Protein AF-A0A3S1PA30-F1 (afdb_monomer)

pLDDT: mean 85.36, std 17.67, range [37.38, 98.56]

Mean predicted aligned error: 8.42 Å

Nearest PDB structures (foldseek):
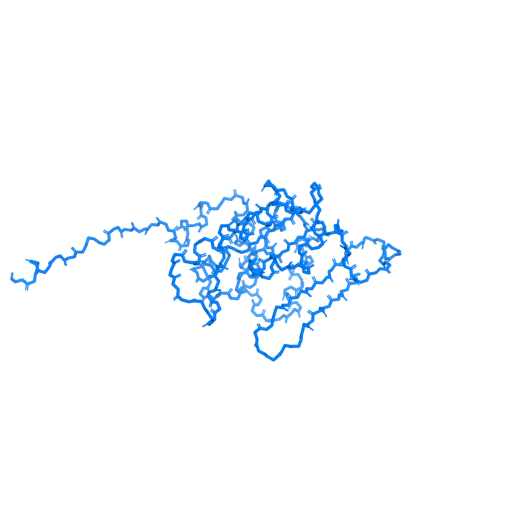  3g2e-assembly1_A  TM=7.509E-01  e=5.239E-03  Campylobacter jejuni
  3g2e-assembly1_C  TM=6.860E-01  e=1.055E-02  Campylobacter jejuni

Solvent-accessible surface area (backbone atoms only — not comparable to full-atom values): 11155 Å² total; per-residue (Å²): 121,40,72,36,77,48,72,52,92,62,77,79,91,52,68,74,52,74,27,79,48,84,62,94,53,69,90,75,68,82,64,42,68,69,46,75,44,59,31,57,62,45,81,22,87,39,44,69,54,47,53,28,71,76,49,46,43,20,35,20,67,92,54,16,36,33,44,27,25,62,61,79,79,73,56,97,92,61,90,54,75,73,63,50,54,57,46,52,53,51,45,50,52,52,45,24,72,35,21,30,66,93,27,54,43,75,38,59,25,43,62,51,17,31,58,69,70,72,35,51,77,34,16,61,35,14,49,50,18,24,39,43,64,71,64,70,47,103,64,56,70,69,58,53,54,50,50,42,56,72,67,61,66,60,41,70,57,47,51,50,24,22,51,50,15,29,47,39,60,78,41,46,67,64,47,30,59,73,43,56,56,85,69,72,74,78,73,72,76,82,53,80,81,78,78,116

Radius of gyration: 19.17 Å; Cα contacts (8 Å, |Δi|>4): 293; chains: 1; bounding box: 53×45×53 Å

Sequence (196 aa):
LLTLDQTGLAQKNGAVISHIRLARDPDLLNTVRIGPGEADLVLGFDIVVSASATSLSTFAHGRTRAVLDDHFAPTASFVQNTAIDFRQEATLKQLRRAAGEEAVTLVSATKLGLALMGDAIAANMFLLGNAWQRGLLPISLTSIDRAIEMNGAGVAMNRAAFGWGRRAAIDLAAVLNTAQIGSAEATKPETLDAMV

Secondary structure (DSSP, 8-state):
-EEEEEE-S-SSS--EEEEEE--SSGGG---SS--TT--SEEEESSHHHHTSHHHHHT--TTT-EEEEE------TT---HHHHHHHHHHHHHHHHHHH-GGGEEEE-HHHHHHHHHS-TTHHHHHHHHHHHHTT---S-HHHHHHHHHHH-SSHHHHHHHHHHHHHHHH-HHHHHHHTT-S---------GGG--

Structure (mmCIF, N/CA/C/O backbone):
data_AF-A0A3S1PA30-F1
#
_entry.id   AF-A0A3S1PA30-F1
#
loop_
_atom_site.group_PDB
_atom_site.id
_atom_site.type_symbol
_atom_site.label_atom_id
_atom_site.label_alt_id
_atom_site.label_comp_id
_atom_site.label_asym_id
_atom_site.label_entity_id
_atom_site.label_seq_id
_atom_site.pdbx_PDB_ins_code
_atom_site.Cartn_x
_atom_site.Cartn_y
_atom_site.Cartn_z
_atom_site.occupancy
_atom_site.B_iso_or_equiv
_atom_site.auth_seq_id
_atom_site.auth_comp_id
_atom_site.auth_asym_id
_atom_site.auth_atom_id
_atom_site.pdbx_PDB_model_num
ATOM 1 N N . LEU A 1 1 ? 13.513 -13.174 -6.282 1.00 51.38 1 LEU A N 1
ATOM 2 C CA . LEU A 1 1 ? 13.105 -11.966 -5.533 1.00 51.38 1 LEU A CA 1
ATOM 3 C C . LEU A 1 1 ? 14.351 -11.120 -5.349 1.00 51.38 1 LEU A C 1
ATOM 5 O O . LEU A 1 1 ? 15.321 -11.639 -4.815 1.00 51.38 1 LEU A O 1
ATOM 9 N N . LEU A 1 2 ? 14.336 -9.872 -5.809 1.00 52.94 2 LEU A N 1
ATOM 10 C CA . LEU A 1 2 ? 15.344 -8.879 -5.440 1.00 52.94 2 LEU A CA 1
ATOM 11 C C . LEU A 1 2 ? 14.642 -7.773 -4.656 1.00 52.94 2 LEU A C 1
ATOM 13 O O . LEU A 1 2 ? 13.625 -7.249 -5.118 1.00 52.94 2 LEU A O 1
ATOM 17 N N . THR A 1 3 ? 15.170 -7.459 -3.477 1.00 59.50 3 THR A N 1
ATOM 18 C CA . THR A 1 3 ? 14.664 -6.399 -2.603 1.00 59.50 3 THR A CA 1
ATOM 19 C C . THR A 1 3 ? 15.767 -5.386 -2.340 1.00 59.50 3 THR A C 1
ATOM 21 O O . THR A 1 3 ? 16.916 -5.754 -2.097 1.00 59.50 3 THR A O 1
ATOM 24 N N . LEU A 1 4 ? 15.414 -4.106 -2.387 1.00 59.06 4 LEU A N 1
ATOM 25 C CA . LEU A 1 4 ? 16.236 -3.017 -1.875 1.00 59.06 4 LEU A CA 1
ATOM 26 C C . LEU A 1 4 ? 15.383 -2.201 -0.914 1.00 59.06 4 LEU A C 1
ATOM 28 O O . LEU A 1 4 ? 14.419 -1.560 -1.334 1.00 59.06 4 LEU A O 1
ATOM 32 N N . ASP A 1 5 ? 15.776 -2.194 0.351 1.00 63.41 5 ASP A N 1
ATOM 33 C CA . ASP A 1 5 ? 15.203 -1.306 1.351 1.00 63.41 5 ASP A CA 1
ATOM 34 C C . ASP A 1 5 ? 16.049 -0.041 1.413 1.00 63.41 5 ASP A C 1
ATOM 36 O O . ASP A 1 5 ? 17.220 -0.076 1.795 1.00 63.41 5 ASP A O 1
ATOM 40 N N . GLN A 1 6 ? 15.471 1.090 1.005 1.00 55.78 6 GLN A N 1
ATOM 41 C CA . GLN A 1 6 ? 16.125 2.377 1.172 1.00 55.78 6 GLN A CA 1
ATOM 42 C C . GLN A 1 6 ? 15.588 3.033 2.440 1.00 55.78 6 GLN A C 1
ATOM 44 O O . GLN A 1 6 ? 14.566 3.720 2.441 1.00 55.78 6 GLN A O 1
ATOM 49 N N . THR A 1 7 ? 16.319 2.852 3.534 1.00 47.53 7 THR A N 1
ATOM 50 C CA . THR A 1 7 ? 16.162 3.684 4.723 1.00 47.53 7 THR A CA 1
ATOM 51 C C . THR A 1 7 ? 16.949 4.974 4.490 1.00 47.53 7 THR A C 1
ATOM 53 O O . THR A 1 7 ? 18.177 4.938 4.394 1.00 47.53 7 THR A O 1
ATOM 56 N N . GLY A 1 8 ? 16.285 6.132 4.391 1.00 43.78 8 GLY A N 1
ATOM 57 C CA . GLY A 1 8 ? 16.982 7.409 4.619 1.00 43.78 8 GLY A CA 1
ATOM 58 C C . GLY A 1 8 ? 17.602 7.432 6.025 1.00 43.78 8 GLY A C 1
ATOM 59 O O . GLY A 1 8 ? 17.350 6.513 6.798 1.00 43.78 8 GLY A O 1
ATOM 60 N N . LEU A 1 9 ? 18.399 8.451 6.378 1.00 37.38 9 LEU A N 1
ATOM 61 C CA . LEU A 1 9 ? 18.931 8.677 7.739 1.00 37.38 9 LEU A CA 1
ATOM 62 C C . LEU A 1 9 ? 17.791 8.669 8.784 1.00 37.38 9 LEU A C 1
ATOM 64 O O . LEU A 1 9 ? 17.262 9.709 9.167 1.00 37.38 9 LEU A O 1
ATOM 68 N N . ALA A 1 10 ? 17.370 7.483 9.215 1.00 46.12 10 ALA A N 1
ATOM 69 C CA . ALA A 1 10 ? 16.165 7.253 9.991 1.00 46.12 10 ALA A CA 1
ATOM 70 C C . ALA A 1 10 ? 16.485 7.413 11.479 1.00 46.12 10 ALA A C 1
ATOM 72 O O . ALA A 1 10 ? 16.445 6.472 12.264 1.00 46.12 10 ALA A O 1
ATOM 73 N N . GLN A 1 11 ? 16.811 8.639 11.877 1.00 40.38 11 GLN A N 1
ATOM 74 C CA . GLN A 1 11 ? 16.697 9.073 13.265 1.00 40.38 11 GLN A CA 1
ATOM 75 C C . GLN A 1 11 ? 15.236 9.485 13.484 1.00 40.38 11 GLN A C 1
ATOM 77 O O . GLN A 1 11 ? 14.909 10.646 13.301 1.00 40.38 11 GLN A O 1
ATOM 82 N N . LYS A 1 12 ? 14.370 8.504 13.803 1.00 40.16 12 LYS A N 1
ATOM 83 C CA . LYS A 1 12 ? 12.932 8.630 14.155 1.00 40.16 12 LYS A CA 1
ATOM 84 C C . LYS A 1 12 ? 12.094 9.510 13.190 1.00 40.16 12 LYS A C 1
ATOM 86 O O . LYS A 1 12 ? 12.197 10.728 13.209 1.00 40.16 12 LYS A O 1
ATOM 91 N N . ASN A 1 13 ? 11.173 8.893 12.433 1.00 51.06 13 ASN A N 1
ATOM 92 C CA . ASN A 1 13 ? 10.187 9.533 11.521 1.00 51.06 13 ASN A CA 1
ATOM 93 C C . ASN A 1 13 ? 10.644 9.826 10.070 1.00 51.06 13 ASN A C 1
ATOM 95 O O . ASN A 1 13 ? 10.079 10.695 9.409 1.00 51.06 13 ASN A O 1
ATOM 99 N N . GLY A 1 14 ? 11.652 9.119 9.548 1.00 58.22 14 GLY A N 1
ATOM 100 C CA . GLY A 1 14 ? 12.045 9.228 8.135 1.00 58.22 14 GLY A CA 1
ATOM 101 C C . GLY A 1 14 ? 11.149 8.401 7.205 1.00 58.22 14 GLY A C 1
ATOM 102 O O . GLY A 1 14 ? 10.759 7.290 7.556 1.00 58.22 14 GLY A O 1
ATOM 103 N N . ALA A 1 15 ? 10.866 8.919 6.007 1.00 76.25 15 ALA A N 1
ATOM 104 C CA . ALA A 1 15 ? 10.168 8.182 4.955 1.00 76.25 15 ALA A CA 1
ATOM 105 C C . ALA A 1 15 ? 10.932 6.899 4.575 1.00 76.25 15 ALA A C 1
ATOM 107 O O . ALA A 1 15 ? 12.140 6.948 4.321 1.00 76.25 15 ALA A O 1
ATOM 108 N N . VAL A 1 16 ? 10.225 5.769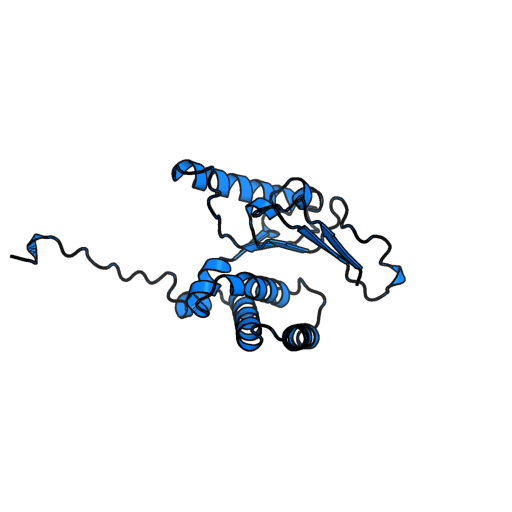 4.506 1.00 85.12 16 VAL A N 1
ATOM 109 C CA . VAL A 1 16 ? 10.781 4.470 4.100 1.00 85.12 16 VAL A CA 1
ATOM 110 C C . VAL A 1 16 ? 10.180 4.065 2.760 1.00 85.12 16 VAL A C 1
ATOM 112 O O . VAL A 1 16 ? 8.965 4.117 2.581 1.00 85.12 16 VAL A O 1
ATOM 115 N N . ILE A 1 17 ? 11.037 3.669 1.819 1.00 90.50 17 ILE A N 1
ATOM 116 C CA . ILE A 1 17 ? 10.637 3.158 0.507 1.00 90.50 17 ILE A CA 1
ATOM 117 C C . ILE A 1 17 ? 11.353 1.825 0.277 1.00 90.50 17 ILE A C 1
ATOM 119 O O . ILE A 1 17 ? 12.582 1.754 0.342 1.00 90.50 17 ILE A O 1
ATOM 123 N N . SER A 1 18 ? 10.577 0.789 -0.038 1.00 92.19 18 SER A N 1
ATOM 124 C CA . SER A 1 18 ? 11.084 -0.533 -0.410 1.00 92.19 18 SER A CA 1
ATOM 125 C C . SER A 1 18 ? 10.821 -0.800 -1.886 1.00 92.19 18 SER A C 1
ATOM 127 O O . SER A 1 18 ? 9.705 -0.632 -2.376 1.00 92.19 18 SER A O 1
ATOM 129 N N . HIS A 1 19 ? 11.856 -1.225 -2.605 1.00 94.12 19 HIS A N 1
ATOM 130 C CA . HIS A 1 19 ? 11.779 -1.623 -4.006 1.00 94.12 19 HIS A CA 1
ATOM 131 C C . HIS A 1 19 ? 11.780 -3.147 -4.101 1.00 94.12 19 HIS A C 1
ATOM 133 O O . HIS A 1 19 ? 12.690 -3.806 -3.598 1.00 94.12 19 HIS A O 1
ATOM 139 N N . ILE A 1 20 ? 10.755 -3.705 -4.750 1.00 93.25 20 ILE A N 1
ATOM 140 C CA . ILE A 1 20 ? 10.562 -5.152 -4.873 1.00 93.25 20 ILE A CA 1
ATOM 141 C C . ILE A 1 20 ? 10.401 -5.512 -6.346 1.00 93.25 20 ILE A C 1
ATOM 143 O O . ILE A 1 20 ? 9.476 -5.038 -7.004 1.00 93.25 20 ILE A O 1
ATOM 147 N N . ARG A 1 21 ? 11.263 -6.402 -6.852 1.00 92.50 21 ARG A N 1
ATOM 148 C CA . ARG A 1 21 ? 11.072 -7.041 -8.160 1.00 92.50 21 ARG A CA 1
ATOM 149 C C . ARG A 1 21 ? 10.691 -8.504 -8.028 1.00 92.50 21 ARG A C 1
ATOM 151 O O . ARG A 1 21 ? 11.367 -9.296 -7.360 1.00 92.50 21 ARG A O 1
ATOM 158 N N . LEU A 1 22 ? 9.633 -8.859 -8.748 1.00 91.06 22 LEU A N 1
ATOM 159 C CA . LEU A 1 22 ? 9.119 -10.213 -8.879 1.00 91.06 22 LEU A CA 1
ATOM 160 C C . LEU A 1 22 ? 9.235 -10.636 -10.343 1.00 91.06 22 LEU A C 1
ATOM 162 O O . LEU A 1 22 ? 8.747 -9.947 -11.231 1.00 91.06 22 LEU A O 1
ATOM 166 N N . ALA A 1 23 ? 9.867 -11.778 -10.585 1.00 90.31 23 ALA A N 1
ATOM 167 C CA . ALA A 1 23 ? 9.939 -12.409 -11.894 1.00 90.31 23 ALA A CA 1
ATOM 168 C C . ALA A 1 23 ? 9.839 -13.925 -11.712 1.00 90.31 23 ALA A C 1
ATOM 170 O O . ALA A 1 23 ? 10.289 -14.455 -10.693 1.00 90.31 23 ALA A O 1
ATOM 171 N N . ARG A 1 24 ? 9.231 -14.613 -12.687 1.00 87.12 24 ARG A N 1
ATOM 172 C CA . ARG A 1 24 ? 9.224 -16.087 -12.729 1.00 87.12 24 ARG A CA 1
ATOM 173 C C . ARG A 1 24 ? 10.603 -16.633 -13.078 1.00 87.12 24 ARG A C 1
ATOM 175 O O . ARG A 1 24 ? 11.001 -17.656 -12.538 1.00 87.12 24 ARG A O 1
ATOM 182 N N . ASP A 1 25 ? 11.290 -15.929 -13.970 1.00 88.69 25 ASP A N 1
ATOM 183 C CA . ASP A 1 25 ? 12.651 -16.216 -14.386 1.00 88.69 25 ASP A CA 1
ATOM 184 C C . ASP A 1 25 ? 13.623 -15.300 -13.615 1.00 88.69 25 ASP A C 1
ATOM 186 O O . ASP A 1 25 ? 13.525 -14.072 -13.743 1.00 88.69 25 ASP A O 1
ATOM 190 N N . PRO A 1 26 ? 14.514 -15.860 -12.776 1.00 84.56 26 PRO A N 1
ATOM 191 C CA . PRO A 1 26 ? 15.521 -15.097 -12.048 1.00 84.56 26 PRO A CA 1
ATOM 192 C C . PRO A 1 26 ? 16.450 -14.271 -12.942 1.00 84.56 26 PRO A C 1
ATOM 194 O O . PRO A 1 26 ? 16.870 -13.202 -12.504 1.00 84.56 26 PRO A O 1
ATOM 197 N N . ASP A 1 27 ? 16.713 -14.696 -14.180 1.00 88.19 27 ASP A N 1
ATOM 198 C CA . ASP A 1 27 ? 17.644 -14.012 -15.092 1.00 88.19 27 ASP A CA 1
ATOM 199 C C . ASP A 1 27 ? 17.102 -12.649 -15.572 1.00 88.19 27 ASP A C 1
ATOM 201 O O . ASP A 1 27 ? 17.830 -11.792 -16.076 1.00 88.19 27 ASP A O 1
ATOM 205 N N . LEU A 1 28 ? 15.808 -12.392 -15.352 1.00 84.62 28 LEU A N 1
ATOM 206 C CA . LEU A 1 28 ? 15.182 -11.090 -15.591 1.00 84.62 28 LEU A CA 1
ATOM 207 C C . LEU A 1 28 ? 15.447 -10.081 -14.458 1.00 84.62 28 LEU A C 1
ATOM 209 O O . LEU A 1 28 ? 15.167 -8.888 -14.607 1.00 84.62 28 LEU A O 1
ATOM 213 N N . LEU A 1 29 ? 15.972 -10.525 -13.312 1.00 86.81 29 LEU A N 1
ATOM 214 C CA . LEU A 1 29 ? 16.220 -9.690 -12.139 1.00 86.81 29 LEU A CA 1
ATOM 215 C C . LEU A 1 29 ? 17.627 -9.074 -12.188 1.00 86.81 29 LEU A C 1
ATOM 217 O O . LEU A 1 29 ? 18.521 -9.460 -11.446 1.00 86.81 29 LEU A O 1
ATOM 221 N N . ASN A 1 30 ? 17.803 -8.069 -13.049 1.00 81.19 30 ASN A N 1
ATOM 222 C CA . ASN A 1 30 ? 19.113 -7.448 -13.308 1.00 81.19 30 ASN A CA 1
ATOM 223 C C . ASN A 1 30 ? 19.418 -6.201 -12.455 1.00 81.19 30 ASN A C 1
ATOM 225 O O . ASN A 1 30 ? 20.549 -5.725 -12.420 1.00 81.19 30 ASN A O 1
ATOM 229 N N . THR A 1 31 ? 18.419 -5.646 -11.764 1.00 82.75 31 THR A N 1
ATOM 230 C CA . THR A 1 31 ? 18.592 -4.495 -10.866 1.00 82.75 31 THR A CA 1
ATOM 231 C C . THR A 1 31 ? 17.632 -4.574 -9.689 1.00 82.75 31 THR A C 1
ATOM 233 O O . THR A 1 31 ? 16.454 -4.896 -9.845 1.00 82.75 31 THR A O 1
ATOM 236 N N . VAL A 1 32 ? 18.130 -4.249 -8.498 1.00 80.00 32 VAL A N 1
ATOM 237 C CA . VAL A 1 32 ? 17.330 -4.217 -7.266 1.00 80.00 32 VAL A CA 1
ATOM 238 C C . VAL A 1 32 ? 16.434 -2.974 -7.189 1.00 80.00 32 VAL A C 1
ATOM 240 O O . VAL A 1 32 ? 15.391 -2.999 -6.542 1.00 80.00 32 VAL A O 1
ATOM 243 N N . ARG A 1 33 ? 16.815 -1.877 -7.859 1.00 89.25 33 ARG A N 1
ATOM 244 C CA . ARG A 1 33 ? 16.086 -0.606 -7.805 1.00 89.25 33 ARG A CA 1
ATOM 245 C C . ARG A 1 33 ? 15.021 -0.568 -8.907 1.00 89.25 33 ARG A C 1
ATOM 247 O O . ARG A 1 33 ? 15.313 -0.849 -10.069 1.00 89.25 33 ARG A O 1
ATOM 254 N N . ILE A 1 34 ? 13.796 -0.182 -8.552 1.00 93.94 34 ILE A N 1
ATOM 255 C CA . ILE A 1 34 ? 12.794 0.280 -9.516 1.00 93.94 34 ILE A CA 1
ATOM 256 C C . ILE A 1 34 ? 13.231 1.655 -10.028 1.00 93.94 34 ILE A C 1
ATOM 258 O O . ILE A 1 34 ? 13.396 2.596 -9.246 1.00 93.94 34 ILE A O 1
ATOM 262 N N . GLY A 1 35 ? 13.519 1.729 -11.323 1.00 94.12 35 GLY A N 1
ATOM 263 C CA . GLY A 1 35 ? 13.931 2.942 -12.007 1.00 94.12 35 GLY A CA 1
ATOM 264 C C . GLY A 1 35 ? 12.752 3.844 -12.380 1.00 94.12 35 GLY A C 1
ATOM 265 O O . GLY A 1 35 ? 11.597 3.554 -12.047 1.00 94.12 35 GLY A O 1
ATOM 266 N N . PRO A 1 36 ? 13.039 4.961 -13.066 1.00 96.50 36 PRO A N 1
ATOM 267 C CA . PRO A 1 36 ? 12.013 5.909 -13.456 1.00 96.50 36 PRO A CA 1
ATOM 268 C C . PRO A 1 36 ? 10.944 5.288 -14.360 1.00 96.50 36 PRO A C 1
ATOM 270 O O . PRO A 1 36 ? 11.270 4.690 -15.381 1.00 96.50 36 PRO A O 1
ATOM 273 N N . GLY A 1 37 ? 9.671 5.435 -13.992 1.00 96.38 37 GLY A N 1
ATOM 274 C CA . GLY A 1 37 ? 8.540 4.895 -14.753 1.00 96.38 37 GLY A CA 1
ATOM 275 C C . GLY A 1 37 ? 8.440 3.365 -14.820 1.00 96.38 37 GLY A C 1
ATOM 276 O O . GLY A 1 37 ? 7.703 2.839 -15.654 1.00 96.38 37 GLY A O 1
ATOM 277 N N . GLU A 1 38 ? 9.180 2.634 -13.984 1.00 96.12 38 GLU A N 1
ATOM 278 C CA . GLU A 1 38 ? 9.227 1.168 -14.035 1.00 96.12 38 GLU A CA 1
ATOM 279 C C . GLU A 1 38 ? 8.273 0.477 -13.053 1.00 96.12 38 GLU A C 1
ATOM 281 O O . GLU A 1 38 ? 8.154 -0.748 -13.098 1.00 96.12 38 GLU A O 1
ATOM 286 N N . ALA A 1 39 ? 7.605 1.214 -12.158 1.00 97.19 39 ALA A N 1
ATOM 287 C CA . ALA A 1 39 ? 6.710 0.606 -11.181 1.00 97.19 39 ALA A CA 1
ATOM 288 C C . ALA A 1 39 ? 5.424 0.103 -11.849 1.00 97.19 39 ALA A C 1
ATOM 290 O O . ALA A 1 39 ? 4.677 0.876 -12.449 1.00 97.19 39 ALA A O 1
ATOM 291 N N . ASP A 1 40 ? 5.127 -1.185 -11.685 1.00 97.12 40 ASP A N 1
ATOM 292 C CA . ASP A 1 40 ? 3.834 -1.762 -12.071 1.00 97.12 40 ASP A CA 1
ATOM 293 C C . ASP A 1 40 ? 2.772 -1.521 -10.978 1.00 97.12 40 ASP A C 1
ATOM 295 O O . ASP A 1 40 ? 1.619 -1.204 -11.272 1.00 97.12 40 ASP A O 1
ATOM 299 N N . LEU A 1 41 ? 3.178 -1.607 -9.705 1.00 97.75 41 LEU A N 1
ATOM 300 C CA . LEU A 1 41 ? 2.339 -1.382 -8.527 1.00 97.75 41 LEU A CA 1
ATOM 301 C C . LEU A 1 41 ? 3.076 -0.524 -7.493 1.00 97.75 41 LEU A C 1
ATOM 303 O O . LEU A 1 41 ? 4.233 -0.793 -7.174 1.00 97.75 41 LEU A O 1
ATOM 307 N N . VAL A 1 42 ? 2.370 0.443 -6.908 1.00 97.94 42 VAL A N 1
ATOM 308 C CA . VAL A 1 42 ? 2.787 1.176 -5.708 1.00 97.94 42 VAL A CA 1
ATOM 309 C C . VAL A 1 42 ? 1.774 0.936 -4.589 1.00 97.94 42 VAL A C 1
ATOM 311 O O . VAL A 1 42 ? 0.587 1.222 -4.746 1.00 97.94 42 VAL A O 1
ATOM 314 N N . LEU A 1 43 ? 2.250 0.408 -3.458 1.00 97.62 43 LEU A N 1
ATOM 315 C CA . LEU A 1 43 ? 1.495 0.310 -2.206 1.00 97.62 43 LEU A CA 1
ATOM 316 C C . LEU A 1 43 ? 1.918 1.457 -1.292 1.00 97.62 43 LEU A C 1
ATOM 318 O O . LEU A 1 43 ? 3.045 1.475 -0.798 1.00 97.62 43 LEU A O 1
ATOM 322 N N . GLY A 1 44 ? 1.030 2.426 -1.104 1.00 95.75 44 GLY A N 1
ATOM 323 C CA . GLY A 1 44 ? 1.314 3.618 -0.314 1.00 95.75 44 GLY A CA 1
ATOM 324 C C . GLY A 1 44 ? 0.693 3.540 1.064 1.00 95.75 44 GLY A C 1
ATOM 325 O O . GLY A 1 44 ? -0.479 3.853 1.211 1.00 95.75 44 GLY A O 1
ATOM 326 N N . PHE A 1 45 ? 1.471 3.158 2.072 1.00 93.56 45 PHE A N 1
ATOM 327 C CA . PHE A 1 45 ? 1.014 3.143 3.471 1.00 93.56 45 PHE A CA 1
ATOM 328 C C . PHE A 1 45 ? 1.031 4.533 4.125 1.00 93.56 45 PHE A C 1
ATOM 330 O O . PHE A 1 45 ? 0.462 4.729 5.189 1.00 93.56 45 PHE A O 1
ATOM 337 N N . ASP A 1 46 ? 1.685 5.494 3.472 1.00 90.75 46 ASP A N 1
ATOM 338 C CA . ASP A 1 46 ? 1.662 6.913 3.802 1.00 90.75 46 ASP A CA 1
ATOM 339 C C . ASP A 1 46 ? 1.556 7.695 2.487 1.00 90.75 46 ASP A C 1
ATOM 341 O O . ASP A 1 46 ? 2.353 7.515 1.551 1.00 90.75 46 ASP A O 1
ATOM 345 N N . ILE A 1 47 ? 0.538 8.545 2.390 1.00 91.50 47 ILE A N 1
ATOM 346 C CA . ILE A 1 47 ? 0.229 9.267 1.158 1.00 91.50 47 ILE A CA 1
ATOM 347 C C . ILE A 1 47 ? 1.257 10.359 0.833 1.00 91.50 47 ILE A C 1
ATOM 349 O O . ILE A 1 47 ? 1.553 10.606 -0.339 1.00 91.50 47 ILE A O 1
ATOM 353 N N . VAL A 1 48 ? 1.858 10.974 1.853 1.00 89.69 48 VAL A N 1
ATOM 354 C CA . VAL A 1 48 ? 2.886 12.010 1.704 1.00 89.69 48 VAL A CA 1
ATOM 355 C C . VAL A 1 48 ? 4.184 11.384 1.200 1.00 89.69 48 VAL A C 1
ATOM 357 O O . VAL A 1 48 ? 4.813 11.915 0.283 1.00 89.69 48 VAL A O 1
ATOM 360 N N . VAL A 1 49 ? 4.559 10.215 1.729 1.00 90.88 49 VAL A N 1
ATOM 361 C CA . VAL A 1 49 ? 5.714 9.441 1.246 1.00 90.88 49 VAL A CA 1
ATOM 362 C C . VAL A 1 49 ? 5.502 8.981 -0.195 1.00 90.88 49 VAL A C 1
ATOM 364 O O . VAL A 1 49 ? 6.414 9.097 -1.020 1.00 90.88 49 VAL A O 1
ATOM 367 N N . SER A 1 50 ? 4.293 8.528 -0.523 1.00 94.25 50 SER A N 1
ATOM 368 C CA . SER A 1 50 ? 3.922 8.116 -1.884 1.00 94.25 50 SER A CA 1
ATOM 369 C C . SER A 1 50 ? 4.025 9.268 -2.890 1.00 94.25 50 SER A C 1
ATOM 371 O O . SER A 1 50 ? 4.373 9.057 -4.048 1.00 94.25 50 SER A O 1
ATOM 373 N N . ALA A 1 51 ? 3.773 10.505 -2.454 1.00 93.62 51 ALA A N 1
ATOM 374 C CA . ALA A 1 51 ? 3.917 11.704 -3.279 1.00 93.62 51 ALA A CA 1
ATOM 375 C C . ALA A 1 51 ? 5.320 12.339 -3.225 1.00 93.62 51 ALA A C 1
ATOM 377 O O . ALA A 1 51 ? 5.543 13.410 -3.798 1.00 93.62 51 ALA A O 1
ATOM 378 N N . SER A 1 52 ? 6.288 11.707 -2.557 1.00 93.00 52 SER A N 1
ATOM 379 C CA . SER A 1 52 ? 7.676 12.172 -2.571 1.00 93.00 52 SER A CA 1
ATOM 380 C C . SER A 1 52 ? 8.275 12.084 -3.979 1.00 93.00 52 SER A C 1
ATOM 382 O O . SER A 1 52 ? 7.917 11.213 -4.772 1.00 93.00 52 SER A O 1
ATOM 384 N N . ALA A 1 53 ? 9.244 12.951 -4.290 1.00 92.50 53 ALA A N 1
ATOM 385 C CA . ALA A 1 53 ? 9.914 12.947 -5.594 1.00 92.50 53 ALA A CA 1
ATOM 386 C C . ALA A 1 53 ? 10.547 11.582 -5.929 1.00 92.50 53 ALA A C 1
ATOM 388 O O . ALA A 1 53 ? 10.478 11.131 -7.071 1.00 92.50 53 ALA A O 1
ATOM 389 N N . THR A 1 54 ? 11.116 10.900 -4.928 1.00 91.56 54 THR A N 1
ATOM 390 C CA . THR A 1 54 ? 11.690 9.558 -5.087 1.00 91.56 54 THR A CA 1
ATOM 391 C C . THR A 1 54 ? 10.628 8.546 -5.500 1.00 91.56 54 THR A C 1
ATOM 393 O O . THR A 1 54 ? 10.843 7.824 -6.471 1.00 91.56 54 THR A O 1
ATOM 396 N N . SER A 1 55 ? 9.482 8.514 -4.812 1.00 95.12 55 SER A N 1
ATOM 397 C CA . SER A 1 55 ? 8.395 7.587 -5.143 1.00 95.12 55 SER A CA 1
ATOM 398 C C . SER A 1 55 ? 7.800 7.912 -6.514 1.00 95.12 55 SER A C 1
ATOM 400 O O . SER A 1 55 ? 7.806 7.057 -7.397 1.00 95.12 55 SER A O 1
ATOM 402 N N . LEU A 1 56 ? 7.418 9.171 -6.752 1.00 96.69 56 LEU A N 1
ATOM 403 C CA . LEU A 1 56 ? 6.812 9.610 -8.013 1.00 96.69 56 LEU A CA 1
ATOM 404 C C . LEU A 1 56 ? 7.702 9.406 -9.233 1.00 96.69 56 LEU A C 1
ATOM 406 O O . LEU A 1 56 ? 7.180 9.190 -10.321 1.00 96.69 56 LEU A O 1
ATOM 410 N N . SER A 1 57 ? 9.029 9.438 -9.075 1.00 96.69 57 SER A N 1
ATOM 411 C CA . SER A 1 57 ? 9.935 9.140 -10.18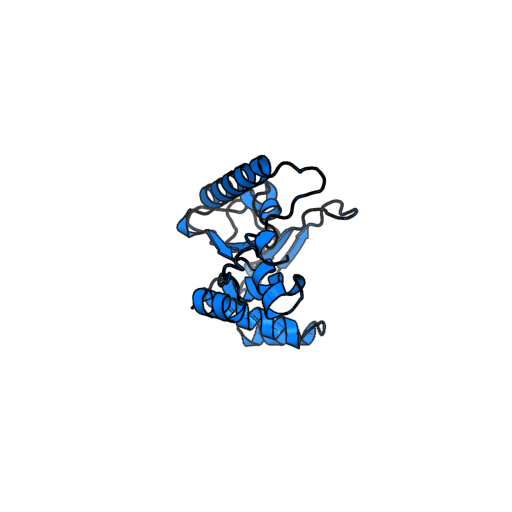7 1.00 96.69 57 SER A CA 1
ATOM 412 C C . SER A 1 57 ? 9.678 7.752 -10.783 1.00 96.69 57 SER A C 1
ATOM 414 O O . SER A 1 57 ? 9.851 7.571 -11.982 1.00 96.69 57 SER A O 1
ATOM 416 N N . THR A 1 58 ? 9.207 6.792 -9.980 1.00 97.50 58 THR A N 1
ATOM 417 C CA . THR A 1 58 ? 8.935 5.413 -10.414 1.00 97.50 58 THR A CA 1
ATOM 418 C C . THR A 1 58 ? 7.608 5.249 -11.162 1.00 97.50 58 THR A C 1
ATOM 420 O O . THR A 1 58 ? 7.387 4.206 -11.775 1.00 97.50 58 THR A O 1
ATOM 423 N N . PHE A 1 59 ? 6.740 6.266 -11.142 1.00 98.19 59 PHE A N 1
ATOM 424 C CA . PHE A 1 59 ? 5.401 6.206 -11.721 1.00 98.19 59 PHE A CA 1
ATOM 425 C C . PHE A 1 59 ? 5.448 6.429 -13.235 1.00 98.19 59 PHE A C 1
ATOM 427 O O . PHE A 1 59 ? 6.199 7.267 -13.734 1.00 98.19 59 PHE A O 1
ATOM 434 N N . ALA A 1 60 ? 4.592 5.717 -13.964 1.00 97.25 60 ALA A N 1
ATOM 435 C CA . ALA A 1 60 ? 4.337 5.944 -15.378 1.00 97.25 60 ALA A CA 1
ATOM 436 C C . ALA A 1 60 ? 2.849 5.793 -15.710 1.00 97.25 60 ALA A C 1
ATOM 438 O O . ALA A 1 60 ? 2.207 4.797 -15.359 1.00 97.25 60 ALA A O 1
ATOM 439 N N . HIS A 1 61 ? 2.328 6.762 -16.466 1.00 95.00 61 HIS A N 1
ATOM 440 C CA . HIS A 1 61 ? 0.979 6.719 -17.019 1.00 95.00 61 HIS A CA 1
ATOM 441 C C . HIS A 1 61 ? 0.740 5.437 -17.822 1.00 95.00 61 HIS A C 1
ATOM 443 O O . HIS A 1 61 ? 1.538 5.063 -18.680 1.00 95.00 61 HIS A O 1
ATOM 449 N N . GLY A 1 62 ? -0.386 4.774 -17.553 1.00 91.19 62 GLY A N 1
ATOM 450 C CA . GLY A 1 62 ? -0.782 3.547 -18.252 1.00 91.19 62 GLY A CA 1
ATOM 451 C C . GLY A 1 62 ? -0.029 2.287 -17.812 1.00 91.19 62 GLY A C 1
ATOM 452 O O . GLY A 1 62 ? -0.387 1.199 -18.256 1.00 91.19 62 GLY A O 1
ATOM 453 N N . ARG A 1 63 ? 0.961 2.412 -16.918 1.00 95.62 63 ARG A N 1
ATOM 454 C CA . ARG A 1 63 ? 1.702 1.285 -16.343 1.00 95.62 63 ARG A CA 1
ATOM 455 C C . ARG A 1 63 ? 1.426 1.131 -14.854 1.00 95.62 63 ARG A C 1
ATOM 457 O O . ARG A 1 63 ? 0.977 0.076 -14.419 1.00 95.62 63 ARG A O 1
ATOM 464 N N . THR A 1 64 ? 1.695 2.180 -14.085 1.00 98.25 64 THR A N 1
ATOM 465 C CA . THR A 1 64 ? 1.662 2.117 -12.626 1.00 98.25 64 THR A CA 1
ATOM 466 C C . THR A 1 64 ? 0.231 2.117 -12.124 1.00 98.25 64 THR A C 1
ATOM 468 O O . THR A 1 64 ? -0.535 3.027 -12.426 1.00 98.25 64 THR A O 1
ATOM 471 N N . ARG A 1 65 ? -0.122 1.129 -11.304 1.00 98.38 65 ARG A N 1
ATOM 472 C CA . ARG A 1 65 ? -1.314 1.158 -10.452 1.00 98.38 65 ARG A CA 1
ATOM 473 C C . ARG A 1 65 ? -0.891 1.513 -9.033 1.00 98.38 65 ARG A C 1
ATOM 475 O O . ARG A 1 65 ? 0.099 0.988 -8.537 1.00 98.38 65 ARG A O 1
ATOM 482 N N . ALA A 1 66 ? -1.630 2.385 -8.368 1.00 98.06 66 ALA A N 1
ATOM 483 C CA . ALA A 1 66 ? -1.352 2.793 -6.999 1.00 98.06 66 ALA A CA 1
ATOM 484 C C . ALA A 1 66 ? -2.537 2.431 -6.102 1.00 98.06 66 ALA A C 1
ATOM 486 O O . ALA A 1 66 ? -3.677 2.766 -6.417 1.00 98.06 66 ALA A O 1
ATOM 487 N N . VAL A 1 67 ? -2.271 1.753 -4.989 1.00 98.19 67 VAL A N 1
ATOM 488 C CA . VAL A 1 67 ? -3.250 1.508 -3.923 1.00 98.19 67 VAL A CA 1
ATOM 489 C C . VAL A 1 67 ? -2.688 2.156 -2.670 1.00 98.19 67 VAL A C 1
ATOM 491 O O . VAL A 1 67 ? -1.633 1.751 -2.184 1.00 98.19 67 VAL A O 1
ATOM 494 N N . LEU A 1 68 ? -3.347 3.213 -2.209 1.00 97.25 68 LEU A N 1
ATOM 495 C CA . LEU A 1 68 ? -2.819 4.126 -1.203 1.00 97.25 68 LEU A CA 1
ATOM 496 C C . LEU A 1 68 ? -3.780 4.211 -0.019 1.00 97.25 68 LEU A C 1
ATOM 498 O O . LEU A 1 68 ? -4.997 4.255 -0.215 1.00 97.25 68 LEU A O 1
ATOM 502 N N . ASP A 1 69 ? -3.227 4.263 1.187 1.00 95.69 69 ASP A N 1
ATOM 503 C CA . ASP A 1 69 ? -3.968 4.693 2.361 1.00 95.69 69 ASP A CA 1
ATOM 504 C C . ASP A 1 69 ? -4.253 6.197 2.252 1.00 95.69 69 ASP A C 1
ATOM 506 O O . ASP A 1 69 ? -3.364 6.982 1.916 1.00 95.69 69 ASP A O 1
A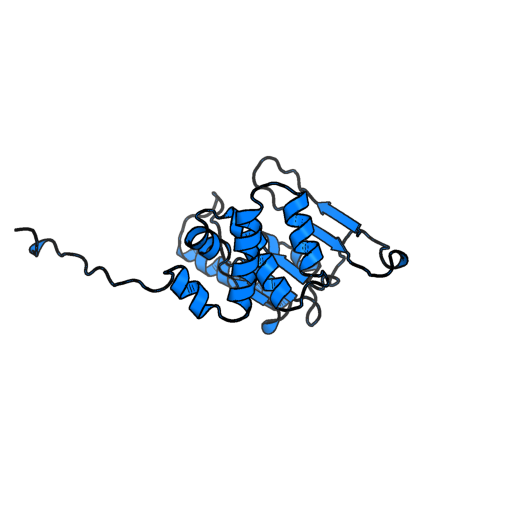TOM 510 N N . ASP A 1 70 ? -5.497 6.600 2.497 1.00 91.00 70 ASP A N 1
ATOM 511 C CA . ASP A 1 70 ? -5.907 8.008 2.451 1.00 91.00 70 ASP A CA 1
ATOM 512 C C . ASP A 1 70 ? -5.618 8.768 3.750 1.00 91.00 70 ASP A C 1
ATOM 514 O O . ASP A 1 70 ? -5.821 9.985 3.813 1.00 91.00 70 ASP A O 1
ATOM 518 N N . HIS A 1 71 ? -5.123 8.067 4.773 1.00 88.38 71 HIS A N 1
ATOM 519 C CA . HIS A 1 71 ? -4.787 8.670 6.047 1.00 88.38 71 HIS A CA 1
ATOM 520 C C . HIS A 1 71 ? -3.687 9.728 5.890 1.00 88.38 71 HIS A C 1
ATOM 522 O O . HIS A 1 71 ? -2.527 9.432 5.598 1.00 88.38 71 HIS A O 1
ATOM 528 N N . PHE A 1 72 ? -4.062 10.985 6.124 1.00 81.62 72 PHE A N 1
ATOM 529 C CA . PHE A 1 72 ? -3.149 12.119 6.116 1.00 81.62 72 PHE A CA 1
ATOM 530 C C . PHE A 1 72 ? -2.740 12.452 7.556 1.00 81.62 72 PHE A C 1
ATOM 532 O O . PHE A 1 72 ? -3.431 13.191 8.259 1.00 81.62 72 PHE A O 1
ATOM 539 N N . ALA A 1 73 ? -1.624 11.887 8.021 1.00 68.00 73 ALA A N 1
ATOM 540 C CA . ALA A 1 73 ? -1.101 12.188 9.351 1.00 68.00 73 ALA A CA 1
ATOM 541 C C . ALA A 1 73 ? -0.487 13.606 9.377 1.00 68.00 73 ALA A C 1
ATOM 543 O O . ALA A 1 73 ? 0.421 13.892 8.588 1.00 68.00 73 ALA A O 1
ATOM 544 N N . PRO A 1 74 ? -0.916 14.516 10.275 1.00 58.81 74 PRO A N 1
ATOM 545 C CA . PRO A 1 74 ? -0.263 15.811 10.423 1.00 58.81 74 PRO A CA 1
ATOM 546 C C . PRO A 1 74 ? 1.144 15.600 10.991 1.00 58.81 74 PRO A C 1
ATOM 548 O O . PRO A 1 74 ? 1.303 15.175 12.135 1.00 58.81 74 PRO A O 1
ATOM 551 N N . THR A 1 75 ? 2.197 15.899 10.227 1.00 55.84 75 THR A N 1
ATOM 552 C CA . THR A 1 75 ? 3.539 15.977 10.822 1.00 55.84 75 THR A CA 1
ATOM 553 C C . THR A 1 75 ? 3.609 17.199 11.743 1.00 55.84 75 THR A C 1
ATOM 555 O O . THR A 1 75 ? 2.988 18.221 11.456 1.00 55.84 75 THR A O 1
ATOM 558 N N . ALA A 1 76 ? 4.388 17.121 12.828 1.00 54.12 76 ALA A N 1
ATOM 559 C CA . ALA A 1 76 ? 4.449 18.109 13.920 1.00 54.12 76 ALA A CA 1
ATOM 560 C C . ALA A 1 76 ? 4.675 19.587 13.508 1.00 54.12 76 ALA A C 1
ATOM 562 O O . ALA A 1 76 ? 4.485 20.491 14.314 1.00 54.12 76 ALA A O 1
ATOM 563 N N . SER A 1 77 ? 5.063 19.850 12.260 1.00 52.91 77 SER A N 1
ATOM 564 C CA . SER A 1 77 ? 5.214 21.176 11.655 1.00 52.91 77 SER A CA 1
ATOM 565 C C . SER A 1 77 ? 3.921 21.796 11.092 1.00 52.91 77 SER A C 1
ATOM 567 O O . SER A 1 77 ? 3.983 22.909 10.567 1.00 52.91 77 SER A O 1
ATOM 569 N N . PHE A 1 78 ? 2.764 21.125 11.156 1.00 57.06 78 PHE A N 1
ATOM 570 C CA . PHE A 1 78 ? 1.557 21.552 10.432 1.00 57.06 78 PHE A CA 1
ATOM 571 C C . PHE A 1 78 ? 0.294 21.545 11.304 1.00 57.06 78 PHE A C 1
ATOM 573 O O . PHE A 1 78 ? -0.353 20.513 11.446 1.00 57.06 78 PHE A O 1
ATOM 580 N N . VAL A 1 79 ? -0.109 22.708 11.836 1.00 49.66 79 VAL A N 1
ATOM 581 C CA . VAL A 1 79 ? -1.435 22.870 12.467 1.00 49.66 79 VAL A CA 1
ATOM 582 C C . VAL A 1 79 ? -2.095 24.191 12.048 1.00 49.66 79 VAL A C 1
ATOM 584 O O . VAL A 1 79 ? -1.929 25.212 12.706 1.00 49.66 79 VAL A O 1
ATOM 587 N N . GLN A 1 80 ? -2.859 24.143 10.950 1.00 57.56 80 GLN A N 1
ATOM 588 C CA . GLN A 1 80 ? -4.086 24.917 10.682 1.00 57.56 80 GLN A CA 1
ATOM 589 C C . GLN A 1 80 ? -4.957 24.059 9.741 1.00 57.56 80 GLN A C 1
ATOM 591 O O . GLN A 1 80 ? -4.484 23.683 8.669 1.00 57.56 80 GLN A O 1
ATOM 596 N N . ASN A 1 81 ? -6.197 23.728 10.128 1.00 60.62 81 ASN A N 1
ATOM 597 C CA . ASN A 1 81 ? -7.029 22.714 9.447 1.00 60.62 81 ASN A CA 1
ATOM 598 C C . ASN A 1 81 ? -7.215 22.971 7.937 1.00 60.62 81 ASN A C 1
ATOM 600 O O . ASN A 1 81 ? -7.057 22.054 7.141 1.00 60.62 81 ASN A O 1
ATOM 604 N N . THR A 1 82 ? -7.398 24.225 7.514 1.00 63.06 82 THR A N 1
ATOM 605 C CA . THR A 1 82 ? -7.566 24.576 6.089 1.00 63.06 82 THR A CA 1
ATOM 606 C C . THR A 1 82 ? -6.316 24.313 5.239 1.00 63.06 82 THR A C 1
ATOM 608 O O . THR A 1 82 ? -6.412 24.028 4.046 1.00 63.06 82 THR A O 1
ATOM 611 N N . ALA A 1 83 ? -5.121 24.402 5.830 1.00 65.88 83 ALA A N 1
ATOM 612 C CA . ALA A 1 83 ? -3.874 24.143 5.113 1.00 65.88 83 ALA A CA 1
ATOM 613 C C . ALA A 1 83 ? -3.646 22.643 4.866 1.00 65.88 83 ALA A C 1
ATOM 615 O O . ALA A 1 83 ? -2.929 22.286 3.931 1.00 65.88 83 ALA A O 1
ATOM 616 N N . ILE A 1 84 ? -4.235 21.776 5.696 1.00 66.94 84 ILE A N 1
ATOM 617 C CA . ILE A 1 84 ? -4.134 20.317 5.570 1.00 66.94 84 ILE A CA 1
ATOM 618 C C . ILE A 1 84 ? -5.002 19.841 4.402 1.00 66.94 84 ILE A C 1
ATOM 620 O O . ILE A 1 84 ? -4.481 19.162 3.519 1.00 66.94 84 ILE A O 1
ATOM 624 N N . ASP A 1 85 ? -6.257 20.291 4.328 1.00 71.06 85 ASP A N 1
ATOM 625 C CA . ASP A 1 85 ? -7.189 19.909 3.256 1.00 71.06 85 ASP A CA 1
ATOM 626 C C . ASP A 1 85 ? -6.643 20.274 1.865 1.00 71.06 85 ASP A C 1
ATOM 628 O O . ASP A 1 85 ? -6.573 19.433 0.967 1.00 71.06 85 ASP A O 1
ATOM 632 N N . PHE A 1 86 ? -6.150 21.509 1.703 1.00 73.19 86 PHE A N 1
ATOM 633 C CA . PHE A 1 86 ? -5.555 21.963 0.439 1.00 73.19 86 PHE A CA 1
ATOM 634 C C . PHE A 1 86 ? -4.334 21.125 0.032 1.00 73.19 86 PHE A C 1
ATOM 636 O O . PHE A 1 86 ? -4.114 20.840 -1.148 1.00 73.19 86 PHE A O 1
ATOM 643 N N . ARG A 1 87 ? -3.516 20.716 1.007 1.00 79.62 87 ARG A N 1
ATOM 644 C CA . ARG A 1 87 ? -2.342 19.878 0.746 1.00 79.62 87 ARG A CA 1
ATOM 645 C C . ARG A 1 87 ? -2.737 18.463 0.377 1.00 79.62 87 ARG A C 1
ATOM 647 O O . ARG A 1 87 ? -2.148 17.929 -0.554 1.00 79.62 87 ARG A O 1
ATOM 654 N N . GLN A 1 88 ? -3.731 17.884 1.043 1.00 85.00 88 GLN A N 1
ATOM 655 C CA . GLN A 1 88 ? -4.244 16.566 0.694 1.00 85.00 88 GLN A CA 1
ATOM 656 C C . GLN A 1 88 ? -4.742 16.541 -0.757 1.00 85.00 88 GLN A C 1
ATOM 658 O O . GLN A 1 88 ? -4.361 15.653 -1.521 1.00 85.00 88 GLN A O 1
ATOM 663 N N . GLU A 1 89 ? -5.512 17.549 -1.175 1.00 87.56 89 GLU A N 1
ATOM 664 C CA . GLU A 1 89 ? -5.975 17.663 -2.561 1.00 87.56 89 GLU A CA 1
ATOM 665 C C . GLU A 1 89 ? -4.803 17.816 -3.547 1.00 87.56 89 GLU A C 1
ATOM 667 O O . GLU A 1 89 ? -4.740 17.117 -4.563 1.00 87.56 89 GLU A O 1
ATOM 672 N N . ALA A 1 90 ? -3.826 18.673 -3.234 1.00 90.56 90 ALA A N 1
ATOM 673 C CA . ALA A 1 90 ? -2.637 18.856 -4.064 1.00 90.56 90 ALA A CA 1
ATOM 674 C C . ALA A 1 90 ? -1.802 17.566 -4.190 1.00 90.56 90 ALA A C 1
ATOM 676 O O . ALA A 1 90 ? -1.375 17.211 -5.292 1.00 90.56 90 ALA A O 1
ATOM 677 N N . THR A 1 91 ? -1.613 16.838 -3.086 1.00 92.12 91 THR A N 1
ATOM 678 C CA . THR A 1 91 ? -0.926 15.540 -3.026 1.00 92.12 91 THR A CA 1
ATOM 679 C C . THR A 1 91 ? -1.632 14.509 -3.904 1.00 92.12 91 THR A C 1
ATOM 681 O O . THR A 1 91 ? -0.994 13.860 -4.736 1.00 92.12 91 THR A O 1
ATOM 684 N N . LEU A 1 92 ? -2.958 14.398 -3.792 1.00 92.88 92 LEU A N 1
ATOM 685 C CA . LEU A 1 92 ? -3.756 13.493 -4.619 1.00 92.88 92 LEU A CA 1
ATOM 686 C C . LEU A 1 92 ? -3.672 13.837 -6.103 1.00 92.88 92 LEU A C 1
ATOM 688 O O . LEU A 1 92 ? -3.477 12.950 -6.937 1.00 92.88 92 LEU A O 1
ATOM 692 N N . LYS A 1 93 ? -3.755 15.126 -6.438 1.00 94.62 93 LYS A N 1
ATOM 693 C CA . LYS A 1 93 ? -3.614 15.605 -7.814 1.00 94.62 93 LYS A CA 1
ATOM 694 C C . LYS A 1 93 ? -2.245 15.261 -8.396 1.00 94.62 93 LYS A C 1
ATOM 696 O O . LYS A 1 93 ? -2.154 14.878 -9.560 1.00 94.62 93 LYS A O 1
ATOM 701 N N . GLN A 1 94 ? -1.183 15.370 -7.602 1.00 95.25 94 GLN A N 1
ATOM 702 C CA . GLN A 1 94 ? 0.171 15.018 -8.022 1.00 95.25 94 GLN A CA 1
ATOM 703 C C . GLN A 1 94 ? 0.310 13.515 -8.304 1.00 95.25 94 GLN A C 1
ATOM 705 O O . GLN A 1 94 ? 0.851 13.141 -9.344 1.00 95.25 94 GLN A O 1
ATOM 710 N N . LEU A 1 95 ? -0.231 12.661 -7.431 1.00 96.12 95 LEU A N 1
ATOM 711 C CA . LEU A 1 95 ? -0.240 11.204 -7.608 1.00 96.12 95 LEU A CA 1
ATOM 712 C C . LEU A 1 95 ? -1.026 10.782 -8.856 1.00 96.12 95 LEU A C 1
ATOM 714 O O . LEU A 1 95 ? -0.529 10.016 -9.683 1.00 96.12 95 LEU A O 1
ATOM 718 N N . ARG A 1 96 ? -2.231 11.331 -9.033 1.00 96.50 96 ARG A N 1
ATOM 719 C CA . ARG A 1 96 ? -3.086 11.065 -10.199 1.00 96.50 96 ARG A CA 1
ATOM 720 C C . ARG A 1 96 ? -2.485 11.586 -11.497 1.00 96.50 96 ARG A C 1
ATOM 722 O O . ARG A 1 96 ? -2.587 10.922 -12.521 1.00 96.50 96 ARG A O 1
ATOM 729 N N . ARG A 1 97 ? -1.777 12.716 -11.460 1.00 95.88 97 ARG A N 1
ATOM 730 C CA . ARG A 1 97 ? -1.001 13.206 -12.607 1.00 95.88 97 ARG A CA 1
ATOM 731 C C . ARG A 1 97 ? 0.182 12.297 -12.958 1.00 95.88 97 ARG A C 1
ATOM 733 O O . ARG A 1 97 ? 0.632 12.335 -14.092 1.00 95.88 97 ARG A O 1
ATOM 740 N N . ALA A 1 98 ? 0.726 11.534 -12.014 1.00 96.12 98 ALA A N 1
ATOM 741 C CA . ALA A 1 98 ? 1.863 10.656 -12.278 1.00 96.12 98 ALA A CA 1
ATOM 742 C C . ALA A 1 98 ? 1.434 9.262 -12.777 1.00 96.12 98 ALA A C 1
ATOM 744 O O . ALA A 1 98 ? 2.025 8.744 -13.723 1.00 96.12 98 ALA A O 1
ATOM 745 N N . ALA A 1 99 ? 0.404 8.659 -12.168 1.00 96.06 99 ALA A N 1
ATOM 746 C CA . ALA A 1 99 ? -0.096 7.325 -12.540 1.00 96.06 99 ALA A CA 1
ATOM 747 C C . ALA A 1 99 ? -1.235 7.350 -13.580 1.00 96.06 99 ALA A C 1
ATOM 749 O O . ALA A 1 99 ? -1.390 6.417 -14.371 1.00 96.06 99 ALA A O 1
ATOM 750 N N . GLY A 1 100 ? -2.050 8.405 -13.581 1.00 95.31 100 GLY A N 1
ATOM 751 C CA . GLY A 1 100 ? -3.372 8.459 -14.208 1.00 95.31 100 GLY A CA 1
ATOM 752 C C . GLY A 1 100 ? -4.502 8.466 -13.178 1.00 95.31 100 GLY A C 1
ATOM 753 O O . GLY A 1 100 ? -4.400 7.820 -12.138 1.00 95.31 100 GLY A O 1
ATOM 754 N N . GLU A 1 101 ? -5.591 9.177 -13.488 1.00 92.38 101 GLU A N 1
ATOM 755 C CA . GLU A 1 101 ? -6.749 9.351 -12.591 1.00 92.38 101 GLU A CA 1
ATOM 756 C C . GLU A 1 101 ? -7.308 7.995 -12.122 1.00 92.38 101 GLU A C 1
ATOM 758 O O . GLU A 1 101 ? -7.324 7.699 -10.930 1.00 92.38 101 GLU A O 1
ATOM 763 N N . GLU A 1 102 ? -7.620 7.115 -13.076 1.00 94.12 102 GLU A N 1
ATOM 764 C CA . GLU A 1 102 ? -8.173 5.768 -12.848 1.00 94.12 102 GLU A CA 1
ATOM 765 C C . GLU A 1 102 ? -7.144 4.748 -12.328 1.00 94.12 102 GLU A C 1
ATOM 767 O O . GLU A 1 102 ? -7.450 3.574 -12.104 1.00 94.12 102 GLU A O 1
ATOM 772 N N . ALA A 1 103 ? -5.878 5.148 -12.204 1.00 96.44 103 ALA A N 1
ATOM 773 C CA . ALA A 1 103 ? -4.808 4.276 -11.744 1.00 96.44 103 ALA A CA 1
ATOM 774 C C . ALA A 1 103 ? -4.545 4.399 -10.238 1.00 96.44 103 ALA A C 1
ATOM 776 O O . ALA A 1 103 ? -3.852 3.542 -9.688 1.00 96.44 103 ALA A O 1
ATOM 777 N N . VAL A 1 104 ? -5.116 5.410 -9.573 1.00 97.31 104 VAL A N 1
ATOM 778 C CA . VAL A 1 104 ? -4.970 5.643 -8.131 1.00 97.31 104 VAL A CA 1
ATOM 779 C C . VAL A 1 104 ? -6.229 5.196 -7.391 1.00 97.31 104 VAL A C 1
ATOM 781 O O . VAL A 1 104 ? -7.289 5.802 -7.501 1.00 97.31 104 VAL A O 1
ATOM 784 N N . THR A 1 105 ? -6.095 4.151 -6.581 1.00 96.94 105 THR A N 1
ATOM 785 C CA . THR A 1 105 ? -7.110 3.702 -5.625 1.00 96.94 105 THR A CA 1
ATOM 786 C C . THR A 1 105 ? -6.768 4.228 -4.238 1.00 96.94 105 THR A C 1
ATOM 788 O O . THR A 1 105 ? -5.686 3.948 -3.726 1.00 96.94 105 THR A O 1
ATOM 791 N N . LEU A 1 106 ? -7.709 4.935 -3.618 1.00 96.00 106 LEU A N 1
ATOM 792 C CA . LEU A 1 106 ? -7.624 5.346 -2.219 1.00 96.00 106 LEU A CA 1
ATOM 793 C C . LEU A 1 106 ? -8.420 4.385 -1.341 1.00 96.00 106 LEU A C 1
ATOM 795 O O . LEU A 1 106 ? -9.507 3.943 -1.720 1.00 96.00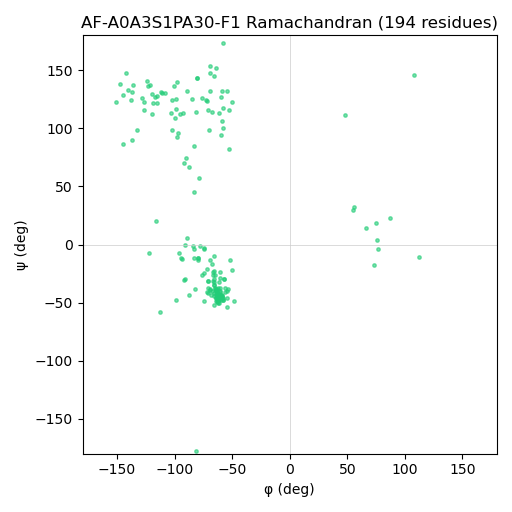 106 LEU A O 1
ATOM 799 N N . VAL A 1 107 ? -7.870 4.061 -0.178 1.00 95.56 107 VAL A N 1
ATOM 800 C CA . VAL A 1 107 ? -8.476 3.174 0.812 1.00 95.56 107 VAL A CA 1
ATOM 801 C C . VAL A 1 107 ? -8.274 3.802 2.181 1.00 95.56 107 VAL A C 1
ATOM 803 O O . VAL A 1 107 ? -7.147 4.123 2.518 1.00 95.56 107 VAL A O 1
ATOM 806 N N . SER A 1 108 ? -9.312 3.905 3.011 1.00 94.44 108 SER A N 1
ATOM 807 C CA . SER A 1 108 ? -9.152 4.353 4.404 1.00 94.44 108 SER A CA 1
ATOM 808 C C . SER A 1 108 ? -8.624 3.224 5.298 1.00 94.44 108 SER A C 1
ATOM 810 O O . SER A 1 108 ? -9.285 2.811 6.254 1.00 94.44 108 S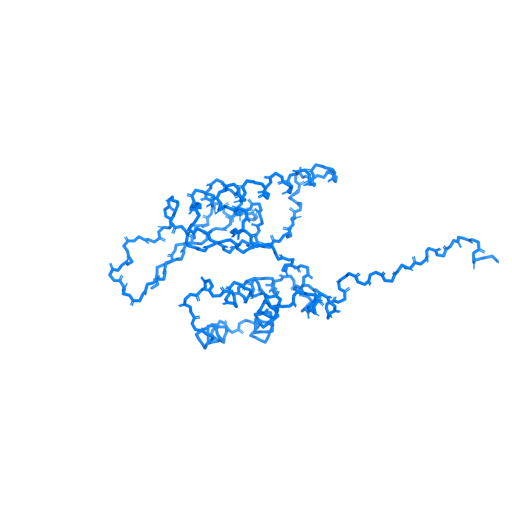ER A O 1
ATOM 812 N N . ALA A 1 109 ? -7.467 2.657 4.947 1.00 96.06 109 ALA A N 1
ATOM 813 C CA . ALA A 1 109 ? -6.945 1.420 5.524 1.00 96.06 109 ALA A CA 1
ATOM 814 C C . ALA A 1 109 ? -6.603 1.585 7.009 1.00 96.06 109 ALA A C 1
ATOM 816 O O . ALA A 1 109 ? -6.969 0.718 7.801 1.00 96.06 109 ALA A O 1
ATOM 817 N N . THR A 1 110 ? -5.997 2.708 7.409 1.00 95.12 110 THR A N 1
ATOM 818 C CA . THR A 1 110 ? -5.748 3.020 8.829 1.00 95.12 110 THR A CA 1
ATOM 819 C C . THR A 1 110 ? -7.045 3.122 9.626 1.00 95.12 110 THR A C 1
ATOM 821 O O . THR A 1 110 ? -7.177 2.504 10.683 1.00 95.12 110 THR A O 1
ATOM 824 N N . LYS A 1 111 ? -8.042 3.847 9.106 1.00 94.50 111 LYS A N 1
ATOM 825 C CA . LYS A 1 111 ? -9.334 4.031 9.785 1.00 94.50 111 LYS A CA 1
ATOM 826 C C . LYS A 1 111 ? -10.086 2.706 9.936 1.00 94.50 111 LYS A C 1
ATOM 828 O O . LYS A 1 111 ? -10.596 2.400 11.010 1.00 94.50 111 LYS A O 1
ATOM 833 N N . LEU A 1 112 ? -10.141 1.923 8.861 1.00 95.88 112 LEU A N 1
ATOM 834 C CA . LEU A 1 112 ? -10.788 0.613 8.839 1.00 95.88 112 LEU A CA 1
ATOM 835 C C . LEU A 1 112 ? -10.045 -0.399 9.707 1.00 95.88 112 LEU A C 1
ATOM 837 O O . LEU A 1 112 ? -10.684 -1.168 10.416 1.00 95.88 112 LEU A O 1
ATOM 841 N N . GLY A 1 113 ? -8.712 -0.372 9.691 1.00 95.25 113 GLY A N 1
ATOM 842 C CA . GLY A 1 113 ? -7.889 -1.232 10.529 1.00 95.25 113 GLY A CA 1
ATOM 843 C C . GLY A 1 113 ? -8.121 -0.980 12.014 1.00 95.25 113 GLY A C 1
ATOM 844 O O . GLY A 1 113 ? -8.371 -1.921 12.765 1.00 95.25 113 GLY A O 1
ATOM 845 N N . LEU A 1 114 ? -8.159 0.292 12.415 1.00 94.88 114 LEU A N 1
ATOM 846 C CA . LEU A 1 114 ? -8.477 0.673 13.786 1.00 94.88 114 LEU A CA 1
ATOM 847 C C . LEU A 1 114 ? -9.897 0.248 14.188 1.00 94.88 114 LEU A C 1
ATOM 849 O O . LEU A 1 114 ? -10.076 -0.330 15.254 1.00 94.88 114 LEU A O 1
ATOM 853 N N . ALA A 1 115 ? -10.900 0.494 13.344 1.00 95.31 115 ALA A N 1
ATOM 854 C CA . ALA A 1 115 ? -12.292 0.184 13.678 1.00 95.31 115 ALA A CA 1
ATOM 855 C C . ALA A 1 115 ? -12.588 -1.324 13.742 1.00 95.31 115 ALA A C 1
ATOM 857 O O . ALA A 1 115 ? -13.350 -1.766 14.596 1.00 95.31 115 ALA A O 1
ATOM 858 N N . LEU A 1 116 ? -11.997 -2.119 12.847 1.00 94.81 116 LEU A N 1
ATOM 859 C CA . LEU A 1 116 ? -12.282 -3.554 12.736 1.00 94.81 116 LEU A CA 1
ATOM 860 C C . LEU A 1 116 ? -11.355 -4.424 13.592 1.00 94.81 116 LEU A C 1
ATOM 862 O O . LEU A 1 116 ? -11.753 -5.514 14.000 1.00 94.81 116 LEU A O 1
ATOM 866 N N . MET A 1 117 ? -10.118 -3.979 13.833 1.00 94.38 117 MET A N 1
ATOM 867 C CA . MET A 1 117 ? -9.091 -4.771 14.517 1.00 94.38 117 MET A CA 1
ATOM 868 C C . MET A 1 117 ? -8.530 -4.101 15.778 1.00 94.38 117 MET A C 1
ATOM 870 O O . MET A 1 117 ? -7.775 -4.741 16.503 1.00 94.38 117 MET A O 1
ATOM 874 N N . GLY A 1 118 ? -8.889 -2.846 16.062 1.00 92.44 118 GLY A N 1
ATOM 875 C CA . GLY A 1 118 ? -8.415 -2.113 17.240 1.00 92.44 118 GLY A CA 1
ATOM 876 C C . GLY A 1 118 ? -6.978 -1.596 17.135 1.00 92.44 118 GLY A C 1
ATOM 877 O O . GLY A 1 118 ? -6.480 -1.019 18.098 1.00 92.44 118 GLY A O 1
ATOM 878 N N . ASP A 1 119 ? -6.312 -1.776 15.990 1.00 91.56 119 ASP A N 1
ATOM 879 C CA . ASP A 1 119 ? -4.910 -1.398 15.797 1.00 91.56 119 ASP A CA 1
ATOM 880 C C . ASP A 1 119 ? -4.658 -0.888 14.367 1.00 91.56 119 ASP A C 1
ATOM 882 O O . ASP A 1 119 ? -4.984 -1.547 13.374 1.00 91.56 119 ASP A O 1
ATOM 886 N N . ALA A 1 120 ? -4.041 0.291 14.260 1.00 90.31 120 ALA A N 1
ATOM 887 C CA . ALA A 1 120 ? -3.675 0.914 12.991 1.00 90.31 120 ALA A CA 1
ATOM 888 C C . ALA A 1 120 ? -2.606 0.119 12.223 1.00 90.31 120 ALA A C 1
ATOM 890 O O . ALA A 1 120 ? -2.550 0.210 10.997 1.00 90.31 120 ALA A O 1
ATOM 891 N N . ILE A 1 121 ? -1.799 -0.714 12.893 1.00 91.50 121 ILE A N 1
ATOM 892 C CA . ILE A 1 121 ? -0.788 -1.549 12.223 1.00 91.50 121 ILE A CA 1
ATOM 893 C C . ILE A 1 121 ? -1.413 -2.519 11.208 1.00 91.50 121 ILE A C 1
ATOM 895 O O . ILE A 1 121 ? -0.774 -2.930 10.235 1.00 91.50 121 ILE A O 1
ATOM 899 N N . ALA A 1 122 ? -2.693 -2.848 11.396 1.00 94.94 122 ALA A N 1
ATOM 900 C CA . ALA A 1 122 ? -3.445 -3.709 10.505 1.00 94.94 122 ALA A CA 1
ATOM 901 C C . ALA A 1 122 ? -3.694 -3.078 9.118 1.00 94.94 122 ALA A C 1
ATOM 903 O O . ALA A 1 122 ? -3.979 -3.808 8.163 1.00 94.94 122 ALA A O 1
ATOM 904 N N . ALA A 1 123 ? -3.522 -1.757 8.971 1.00 96.00 123 ALA A N 1
ATOM 905 C CA . ALA A 1 123 ? -3.629 -1.041 7.699 1.00 96.00 123 ALA A CA 1
ATOM 906 C C . ALA A 1 123 ? -2.727 -1.639 6.614 1.00 96.00 123 ALA A C 1
ATOM 908 O O . ALA A 1 123 ? -3.150 -1.780 5.467 1.00 96.00 123 ALA A O 1
ATOM 909 N N . ASN A 1 124 ? -1.515 -2.071 6.980 1.00 95.25 124 ASN A N 1
ATOM 910 C CA . ASN A 1 124 ? -0.549 -2.604 6.023 1.00 95.25 124 ASN A CA 1
ATOM 911 C C . ASN A 1 124 ? -1.070 -3.876 5.342 1.00 95.25 124 ASN A C 1
ATOM 913 O O . ASN A 1 124 ? -1.096 -3.986 4.114 1.00 95.25 124 ASN A O 1
ATOM 917 N N . MET A 1 125 ? -1.549 -4.829 6.144 1.00 97.69 125 MET A N 1
ATOM 918 C CA . MET A 1 125 ? -2.118 -6.071 5.622 1.00 97.69 125 MET A CA 1
ATOM 919 C C . MET A 1 125 ? -3.471 -5.848 4.947 1.00 97.69 125 MET A C 1
ATOM 921 O O . MET A 1 125 ? -3.774 -6.527 3.965 1.00 97.69 125 MET A O 1
ATOM 925 N N . PHE A 1 126 ? -4.257 -4.874 5.409 1.00 98.44 126 PHE A N 1
ATOM 926 C CA . PHE A 1 126 ? -5.498 -4.467 4.753 1.00 98.44 126 PHE A CA 1
ATOM 927 C C . PHE A 1 126 ? -5.236 -3.945 3.333 1.00 98.44 126 PHE A C 1
ATOM 929 O O . PHE A 1 126 ? -5.845 -4.411 2.369 1.00 98.44 126 PHE A O 1
ATOM 936 N N . LEU A 1 127 ? -4.296 -3.014 3.173 1.00 97.62 127 LEU A N 1
ATOM 937 C CA . LEU A 1 127 ? -3.954 -2.441 1.873 1.00 97.62 127 LEU A CA 1
ATOM 938 C C . LEU A 1 127 ? -3.388 -3.511 0.926 1.00 97.62 127 LEU A C 1
ATOM 940 O O . LEU A 1 127 ? -3.786 -3.581 -0.240 1.00 97.62 127 LEU A O 1
ATOM 944 N N . LEU A 1 128 ? -2.541 -4.410 1.448 1.00 98.12 128 LEU A N 1
ATOM 945 C CA . LEU A 1 128 ? -2.028 -5.565 0.707 1.00 98.12 128 LEU A CA 1
ATOM 946 C C . LEU A 1 128 ? -3.163 -6.478 0.218 1.00 98.12 128 LEU A C 1
ATOM 948 O O . LEU A 1 128 ? -3.176 -6.884 -0.945 1.00 98.12 128 LEU A O 1
ATOM 952 N N . GLY A 1 129 ? -4.138 -6.774 1.082 1.00 98.38 129 GLY A N 1
ATOM 953 C CA . GLY A 1 129 ? -5.327 -7.553 0.732 1.00 98.38 129 GLY A CA 1
ATOM 954 C C . GLY A 1 129 ? -6.164 -6.897 -0.360 1.00 98.38 129 GLY A C 1
ATOM 955 O O . GLY A 1 129 ? -6.612 -7.575 -1.288 1.00 98.38 129 GLY A O 1
ATOM 956 N N . ASN A 1 130 ? -6.323 -5.574 -0.293 1.00 98.56 130 ASN A N 1
ATOM 957 C CA . ASN A 1 130 ? -7.055 -4.811 -1.298 1.00 98.56 130 ASN A CA 1
ATOM 958 C C . ASN A 1 130 ? -6.383 -4.901 -2.676 1.00 98.56 130 ASN A C 1
ATOM 960 O O . ASN A 1 130 ? -7.029 -5.254 -3.665 1.00 98.56 130 ASN A O 1
ATOM 964 N N . ALA A 1 131 ? -5.071 -4.660 -2.735 1.00 98.31 131 ALA A N 1
ATOM 965 C CA . ALA A 1 131 ? -4.302 -4.750 -3.972 1.00 98.31 131 ALA A CA 1
ATOM 966 C C . ALA A 1 131 ? -4.269 -6.176 -4.544 1.00 98.31 131 ALA A C 1
ATOM 968 O O . ALA A 1 131 ? -4.394 -6.361 -5.757 1.00 98.31 131 ALA A O 1
ATOM 969 N N . TRP A 1 132 ? -4.157 -7.189 -3.679 1.00 98.50 132 TRP A N 1
ATOM 970 C CA . TRP A 1 132 ? -4.186 -8.589 -4.096 1.00 98.50 132 TRP A CA 1
ATOM 971 C C . TRP A 1 132 ? -5.522 -8.959 -4.741 1.00 98.50 132 TRP A C 1
ATOM 973 O O . TRP A 1 132 ? -5.545 -9.545 -5.821 1.00 98.50 132 TRP A O 1
ATOM 983 N N . GLN A 1 133 ? -6.643 -8.564 -4.129 1.00 98.44 133 GLN A N 1
ATOM 984 C CA . GLN A 1 133 ? -7.974 -8.879 -4.652 1.00 98.44 133 GLN A CA 1
ATOM 985 C C . GLN A 1 133 ? -8.261 -8.213 -6.004 1.00 98.44 133 GLN A C 1
ATOM 987 O O . GLN A 1 133 ? -9.036 -8.748 -6.794 1.00 98.44 133 GLN A O 1
ATOM 992 N N . ARG A 1 134 ? -7.606 -7.080 -6.287 1.00 97.62 134 ARG A N 1
ATOM 993 C CA . ARG A 1 134 ? -7.636 -6.386 -7.585 1.00 97.62 134 ARG A CA 1
ATOM 994 C C . ARG A 1 134 ? -6.738 -7.032 -8.649 1.00 97.62 134 ARG A C 1
ATOM 996 O O . ARG A 1 134 ? -6.678 -6.533 -9.767 1.00 97.62 134 ARG A O 1
ATOM 1003 N N . GLY A 1 135 ? -6.023 -8.110 -8.317 1.00 97.31 135 GLY A N 1
ATOM 1004 C CA . GLY A 1 135 ? -5.127 -8.810 -9.240 1.00 97.31 135 GLY A CA 1
ATOM 1005 C C . GLY A 1 135 ? -3.806 -8.083 -9.510 1.00 97.31 135 GLY A C 1
ATOM 1006 O O . GLY A 1 135 ? -3.145 -8.379 -10.499 1.00 97.31 135 GLY A O 1
ATOM 1007 N N . LEU A 1 136 ? -3.411 -7.136 -8.650 1.00 97.00 136 LEU A N 1
ATOM 1008 C CA . LEU A 1 136 ? -2.210 -6.313 -8.854 1.00 97.00 136 LEU A CA 1
ATOM 1009 C C . LEU A 1 136 ? -0.916 -6.995 -8.383 1.00 97.00 136 LEU A C 1
ATOM 1011 O O . LEU A 1 136 ? 0.177 -6.516 -8.671 1.00 97.00 136 LEU A O 1
ATOM 1015 N N . LEU A 1 137 ? -1.029 -8.104 -7.647 1.00 94.56 137 LEU A N 1
ATOM 1016 C CA . LEU A 1 137 ? 0.098 -8.843 -7.082 1.00 94.56 137 LEU A CA 1
ATOM 1017 C C . LEU A 1 137 ? 0.191 -10.240 -7.706 1.00 94.56 137 LEU A C 1
ATOM 1019 O O . LEU A 1 137 ? -0.740 -11.032 -7.551 1.00 94.56 137 LEU A O 1
ATOM 1023 N N . PRO A 1 138 ? 1.321 -10.605 -8.338 1.00 92.81 138 PRO A N 1
ATOM 1024 C CA . PRO A 1 138 ? 1.515 -11.923 -8.936 1.00 92.81 138 PRO A CA 1
ATOM 1025 C C . PRO A 1 138 ? 1.976 -12.964 -7.895 1.00 92.81 138 PRO A C 1
ATOM 1027 O O . PRO A 1 138 ? 2.918 -13.717 -8.135 1.00 92.81 138 PRO A O 1
ATOM 1030 N N . ILE A 1 139 ? 1.342 -12.993 -6.719 1.00 93.44 139 ILE A N 1
ATOM 1031 C CA . ILE A 1 139 ? 1.653 -13.920 -5.620 1.00 93.44 139 ILE A CA 1
ATOM 1032 C C . ILE A 1 139 ? 0.383 -14.695 -5.271 1.00 93.44 139 ILE A C 1
ATOM 1034 O O . ILE A 1 139 ? -0.701 -14.117 -5.200 1.00 93.44 139 ILE A O 1
ATOM 1038 N N . SER A 1 140 ? 0.489 -16.006 -5.057 1.00 96.19 140 SER A N 1
ATOM 1039 C CA . SER A 1 140 ? -0.674 -16.813 -4.684 1.00 96.19 140 SER A CA 1
ATOM 1040 C C . SER A 1 140 ? -1.160 -16.487 -3.268 1.00 96.19 140 SER A C 1
ATOM 1042 O O . SER A 1 140 ? -0.387 -16.103 -2.387 1.00 96.19 140 SER A O 1
ATOM 1044 N N . LEU A 1 141 ? -2.454 -16.716 -3.027 1.00 97.19 141 LEU A N 1
ATOM 1045 C CA . LEU A 1 141 ? -3.047 -16.599 -1.693 1.00 97.19 141 LEU A CA 1
ATOM 1046 C C . LEU A 1 141 ? -2.327 -17.493 -0.673 1.00 97.19 141 LEU A C 1
ATOM 1048 O O . LEU A 1 141 ? -2.063 -17.066 0.445 1.00 97.19 141 LEU A O 1
ATOM 1052 N N . THR A 1 142 ? -1.977 -18.717 -1.079 1.00 97.75 142 THR A N 1
ATOM 1053 C CA . THR A 1 142 ? -1.279 -19.689 -0.228 1.00 97.75 142 THR A CA 1
ATOM 1054 C C . THR A 1 142 ? 0.120 -19.221 0.161 1.00 97.75 142 THR A C 1
ATOM 1056 O O . THR A 1 142 ? 0.526 -19.417 1.302 1.00 97.75 142 THR A O 1
ATOM 1059 N N . SER A 1 143 ? 0.852 -18.562 -0.744 1.00 97.06 143 SER A N 1
ATOM 1060 C CA . SER A 1 143 ? 2.171 -18.004 -0.435 1.00 97.06 143 SER A CA 1
ATOM 1061 C C . SER A 1 143 ? 2.089 -16.822 0.528 1.00 97.06 143 SER A C 1
ATOM 1063 O O . SER A 1 143 ? 2.923 -16.730 1.425 1.00 97.06 143 SER A O 1
ATOM 1065 N N . ILE A 1 144 ? 1.088 -15.945 0.383 1.00 97.19 144 ILE A N 1
ATOM 1066 C CA . ILE A 1 144 ? 0.870 -14.835 1.327 1.00 97.19 144 ILE A CA 1
ATOM 1067 C C . ILE A 1 144 ? 0.527 -15.382 2.711 1.00 97.19 144 ILE A C 1
ATOM 1069 O O . ILE A 1 144 ? 1.140 -14.982 3.696 1.00 97.19 144 ILE A O 1
ATOM 1073 N N . ASP A 1 145 ? -0.410 -16.326 2.780 1.00 97.44 145 ASP A N 1
ATOM 1074 C CA . ASP A 1 145 ? -0.819 -16.937 4.041 1.00 97.44 145 ASP A CA 1
ATOM 1075 C C . ASP A 1 145 ? 0.362 -17.618 4.749 1.00 97.44 145 ASP A C 1
ATOM 1077 O O . ASP A 1 145 ? 0.613 -17.372 5.929 1.00 97.44 145 ASP A O 1
ATOM 1081 N N . ARG A 1 146 ? 1.179 -18.369 3.997 1.00 97.62 146 ARG A N 1
ATOM 1082 C CA . ARG A 1 146 ? 2.391 -18.997 4.528 1.00 97.62 146 ARG A CA 1
ATOM 1083 C C . ARG A 1 146 ? 3.428 -17.979 5.008 1.00 97.62 146 ARG A C 1
ATOM 1085 O O . ARG A 1 146 ? 4.074 -18.210 6.027 1.00 97.62 146 ARG A O 1
ATOM 1092 N N . ALA A 1 147 ? 3.596 -16.861 4.304 1.00 96.44 147 ALA A N 1
ATOM 1093 C CA . ALA A 1 147 ? 4.506 -15.796 4.721 1.00 96.44 147 ALA A CA 1
ATOM 1094 C C . ALA A 1 147 ? 4.060 -15.148 6.043 1.00 96.44 147 ALA A C 1
ATOM 1096 O O . ALA A 1 147 ? 4.901 -14.891 6.905 1.00 96.44 147 ALA A O 1
ATOM 1097 N N . ILE A 1 148 ? 2.749 -14.949 6.233 1.00 97.06 148 ILE A N 1
ATOM 1098 C CA . ILE A 1 148 ? 2.188 -14.456 7.500 1.00 97.06 148 ILE A CA 1
ATOM 1099 C C . ILE A 1 148 ? 2.488 -15.444 8.634 1.00 97.06 148 ILE A C 1
ATOM 1101 O O . ILE A 1 148 ? 2.961 -15.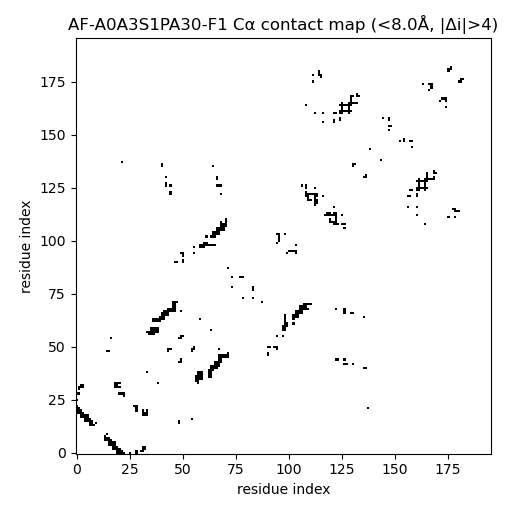032 9.691 1.00 97.06 148 ILE A O 1
ATOM 1105 N N . GLU A 1 149 ? 2.268 -16.745 8.422 1.00 97.19 149 GLU A N 1
ATOM 1106 C CA . GLU A 1 149 ? 2.598 -17.769 9.424 1.00 97.19 149 GLU A CA 1
ATOM 1107 C C . GLU A 1 149 ? 4.083 -17.778 9.789 1.00 97.19 149 GLU A C 1
ATOM 1109 O O . GLU A 1 149 ? 4.427 -17.840 10.967 1.00 97.19 149 GLU A O 1
ATOM 1114 N N . MET A 1 150 ? 4.964 -17.715 8.785 1.00 96.38 150 MET A N 1
ATOM 1115 C CA . MET A 1 150 ? 6.414 -17.752 8.984 1.00 96.38 150 MET A CA 1
ATOM 1116 C C . MET A 1 150 ? 6.942 -16.514 9.709 1.00 96.38 150 MET A C 1
ATOM 1118 O O . MET A 1 150 ? 7.918 -16.621 10.446 1.00 96.38 150 MET A O 1
ATOM 1122 N N . ASN A 1 151 ? 6.312 -15.352 9.517 1.00 94.94 151 ASN A N 1
ATOM 1123 C CA . ASN A 1 151 ? 6.655 -14.147 10.266 1.00 94.94 151 ASN A CA 1
ATOM 1124 C C . ASN A 1 151 ? 6.335 -14.293 11.766 1.00 94.94 151 ASN A C 1
ATOM 1126 O O . ASN A 1 151 ? 7.041 -13.727 12.597 1.00 94.94 151 ASN A O 1
ATOM 1130 N N . GLY A 1 152 ? 5.292 -15.054 12.118 1.00 92.50 152 GLY A N 1
ATOM 1131 C CA . GLY A 1 152 ? 4.945 -15.416 13.496 1.00 92.50 152 GLY A CA 1
ATOM 1132 C C . GLY A 1 152 ? 4.346 -14.290 14.350 1.00 92.50 152 GLY A C 1
ATOM 1133 O O . GLY A 1 152 ? 3.686 -14.573 15.349 1.00 92.50 152 GLY A O 1
ATOM 1134 N N . ALA A 1 153 ? 4.501 -13.022 13.962 1.00 93.38 153 ALA A N 1
ATOM 1135 C CA . ALA A 1 153 ? 3.937 -11.889 14.684 1.00 93.38 153 ALA A CA 1
ATOM 1136 C C . ALA A 1 153 ? 2.486 -11.628 14.258 1.00 93.38 153 ALA A C 1
ATOM 1138 O O . ALA A 1 153 ? 2.184 -11.455 13.076 1.00 93.38 153 ALA A O 1
ATOM 1139 N N . GLY A 1 154 ? 1.569 -11.591 15.229 1.00 94.44 154 GLY A N 1
ATOM 1140 C CA . GLY A 1 154 ? 0.180 -11.182 14.996 1.00 94.44 154 GLY A CA 1
ATOM 1141 C C . GLY A 1 154 ? -0.543 -11.980 13.904 1.00 94.44 154 GLY A C 1
ATOM 1142 O O . GLY A 1 154 ? -1.381 -11.415 13.208 1.00 94.44 154 GLY A O 1
ATOM 1143 N N . VAL A 1 155 ? -0.227 -13.272 13.726 1.00 96.69 155 VAL A N 1
ATOM 1144 C CA . VAL A 1 155 ? -0.701 -14.111 12.601 1.00 96.69 155 VAL A CA 1
ATOM 1145 C C . VAL A 1 155 ? -2.213 -13.998 12.377 1.00 96.69 155 VAL A C 1
ATOM 1147 O O . VAL A 1 155 ? -2.656 -13.758 11.255 1.00 96.69 155 VAL A O 1
ATOM 1150 N N . ALA A 1 156 ? -3.012 -14.130 13.441 1.00 97.00 156 ALA A N 1
ATOM 1151 C CA . ALA A 1 156 ? -4.471 -14.048 13.355 1.00 97.00 156 ALA A CA 1
ATOM 1152 C C . ALA A 1 156 ? -4.954 -12.663 12.891 1.00 97.00 156 ALA A C 1
ATOM 1154 O O . ALA A 1 156 ? -5.793 -12.572 11.995 1.00 97.00 156 ALA A O 1
ATOM 1155 N N . MET A 1 157 ? -4.380 -11.592 13.446 1.00 97.31 157 MET A N 1
ATOM 1156 C CA . MET A 1 157 ? -4.697 -10.214 13.067 1.00 97.31 157 MET A CA 1
ATOM 1157 C C . MET A 1 157 ? -4.302 -9.935 11.614 1.00 97.31 157 MET A C 1
ATOM 1159 O O . MET A 1 157 ? -5.108 -9.407 10.858 1.00 97.31 157 MET A O 1
ATOM 1163 N N . ASN A 1 158 ? -3.101 -10.336 11.194 1.00 97.94 158 ASN A N 1
ATOM 1164 C CA . ASN A 1 158 ? -2.610 -10.121 9.833 1.00 97.94 158 ASN A CA 1
ATOM 1165 C C . ASN A 1 158 ? -3.450 -10.871 8.787 1.00 97.94 158 ASN A C 1
ATOM 1167 O O . ASN A 1 158 ? -3.763 -10.313 7.734 1.00 97.94 158 ASN A O 1
ATOM 1171 N N . ARG A 1 159 ? -3.887 -12.101 9.093 1.00 98.31 159 ARG A N 1
ATOM 1172 C CA . ARG A 1 159 ? -4.845 -12.853 8.265 1.00 98.31 159 ARG A CA 1
ATOM 1173 C C . ARG A 1 159 ? -6.200 -12.156 8.175 1.00 98.31 159 ARG A C 1
ATOM 1175 O O . ARG A 1 159 ? -6.731 -12.005 7.074 1.00 98.31 159 ARG A O 1
ATOM 1182 N N . ALA A 1 160 ? -6.747 -11.717 9.309 1.00 98.06 160 ALA A N 1
ATOM 1183 C CA . ALA A 1 160 ? -8.024 -11.010 9.353 1.00 98.06 160 ALA A CA 1
ATOM 1184 C C . ALA A 1 160 ? -7.960 -9.690 8.570 1.00 98.06 160 ALA A C 1
ATOM 1186 O O . ALA A 1 160 ? -8.812 -9.438 7.722 1.00 98.06 160 ALA A O 1
ATOM 1187 N N . ALA A 1 161 ? -6.910 -8.897 8.782 1.00 98.31 161 ALA A N 1
ATOM 1188 C CA . ALA A 1 161 ? -6.658 -7.643 8.085 1.00 98.31 161 ALA A CA 1
ATOM 1189 C C . ALA A 1 161 ? -6.564 -7.836 6.569 1.00 98.31 161 ALA A C 1
ATOM 1191 O O . ALA A 1 161 ? -7.245 -7.149 5.811 1.00 98.31 161 ALA A O 1
ATOM 1192 N N . PHE A 1 162 ? -5.785 -8.825 6.126 1.00 98.56 162 PHE A N 1
ATOM 1193 C CA . PHE A 1 162 ? -5.691 -9.189 4.716 1.00 98.56 162 PHE A CA 1
ATOM 1194 C C . PHE A 1 162 ? -7.050 -9.608 4.137 1.00 98.56 162 PHE A C 1
ATOM 1196 O O . PHE A 1 162 ? -7.428 -9.173 3.048 1.00 98.56 162 PHE A O 1
ATOM 1203 N N . GLY A 1 163 ? -7.823 -10.408 4.877 1.00 98.44 163 GLY A N 1
ATOM 1204 C CA . GLY A 1 163 ? -9.184 -10.796 4.505 1.00 98.44 163 GLY A CA 1
ATOM 1205 C C . GLY A 1 163 ? -10.135 -9.604 4.357 1.00 98.44 163 GLY A C 1
ATOM 1206 O O . GLY A 1 163 ? -10.845 -9.508 3.353 1.00 98.44 163 GLY A O 1
ATOM 1207 N N . TRP A 1 164 ? -10.113 -8.664 5.302 1.00 98.44 164 TRP A N 1
ATOM 1208 C CA . TRP A 1 164 ? -10.910 -7.437 5.241 1.00 98.44 164 TRP A CA 1
ATOM 1209 C C . TRP A 1 164 ? -10.513 -6.540 4.074 1.00 98.44 164 TRP A C 1
ATOM 1211 O O . TRP A 1 164 ? -11.383 -6.062 3.347 1.00 98.44 164 TRP A O 1
ATOM 1221 N N . GLY A 1 165 ? -9.211 -6.400 3.830 1.00 98.38 165 GLY A N 1
ATOM 1222 C CA . GLY A 1 165 ? -8.675 -5.704 2.668 1.00 98.38 165 GLY A CA 1
ATOM 1223 C C . GLY A 1 165 ? -9.222 -6.249 1.354 1.00 98.38 165 GLY A C 1
ATOM 1224 O O . GLY A 1 165 ? -9.691 -5.491 0.500 1.00 98.38 165 GLY A O 1
ATOM 1225 N N . ARG A 1 166 ? -9.234 -7.581 1.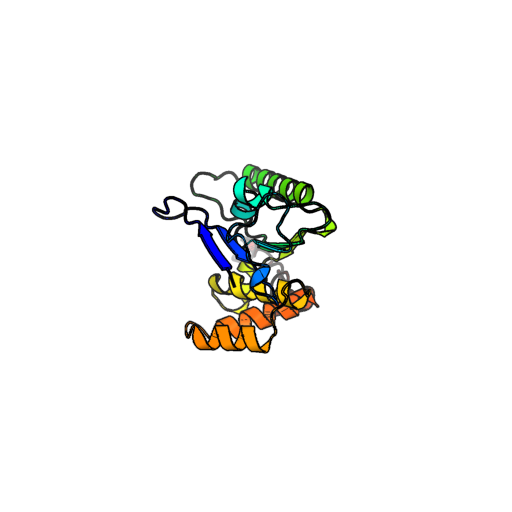221 1.00 98.56 166 ARG A N 1
ATOM 1226 C CA . ARG A 1 166 ? -9.828 -8.267 0.070 1.00 98.56 166 ARG A CA 1
ATOM 1227 C C . ARG A 1 166 ? -11.326 -7.997 -0.039 1.00 98.56 166 ARG A C 1
ATOM 1229 O O . ARG A 1 166 ? -11.807 -7.665 -1.117 1.00 98.56 166 ARG A O 1
ATOM 1236 N N . ARG A 1 167 ? -12.076 -8.101 1.061 1.00 98.25 167 ARG A N 1
ATOM 1237 C CA . ARG A 1 167 ? -13.522 -7.826 1.060 1.00 98.25 167 ARG A CA 1
ATOM 1238 C C . ARG A 1 167 ? -13.815 -6.392 0.610 1.00 98.25 167 ARG A C 1
ATOM 1240 O O . ARG A 1 167 ? -14.681 -6.198 -0.236 1.00 98.25 167 ARG A O 1
ATOM 1247 N N . ALA A 1 168 ? -13.046 -5.420 1.095 1.00 97.88 168 ALA A N 1
ATOM 1248 C CA . ALA A 1 168 ? -13.205 -4.006 0.765 1.00 97.88 168 ALA A CA 1
ATOM 1249 C C . ALA A 1 168 ? -12.896 -3.673 -0.703 1.00 97.88 168 ALA A C 1
ATOM 1251 O O . ALA A 1 168 ? -13.395 -2.681 -1.223 1.00 97.88 168 ALA A O 1
ATOM 1252 N N . ALA A 1 169 ? -12.091 -4.490 -1.390 1.00 97.81 169 ALA A N 1
ATOM 1253 C CA . ALA A 1 169 ? -11.876 -4.340 -2.830 1.00 97.81 169 ALA A CA 1
ATOM 1254 C C . ALA A 1 169 ? -13.097 -4.754 -3.669 1.00 97.81 169 ALA A C 1
ATOM 1256 O O . ALA A 1 169 ? -13.195 -4.346 -4.822 1.00 97.81 169 ALA A O 1
ATOM 1257 N N . ILE A 1 170 ? -13.995 -5.567 -3.104 1.00 98.06 170 ILE A N 1
ATOM 1258 C CA . ILE A 1 170 ? -15.215 -6.052 -3.762 1.00 98.06 170 ILE A CA 1
ATOM 1259 C C . ILE A 1 170 ? -16.423 -5.211 -3.335 1.00 98.06 170 ILE A C 1
ATOM 1261 O O . ILE A 1 170 ? -17.200 -4.785 -4.181 1.00 98.06 170 ILE A O 1
ATOM 1265 N N . ASP A 1 171 ? -16.579 -4.983 -2.030 1.00 96.75 171 ASP A N 1
ATOM 1266 C CA . ASP A 1 171 ? -17.729 -4.295 -1.442 1.00 96.75 171 ASP A CA 1
ATOM 1267 C C . ASP A 1 171 ? -17.282 -3.453 -0.242 1.00 96.75 171 ASP A C 1
ATOM 1269 O O . ASP A 1 171 ? -17.285 -3.895 0.911 1.00 96.75 171 ASP A O 1
ATOM 1273 N N . LEU A 1 172 ? -16.850 -2.224 -0.528 1.00 95.31 172 LEU A N 1
ATOM 1274 C CA . LEU A 1 172 ? -16.411 -1.284 0.499 1.00 95.31 172 LEU A CA 1
ATOM 1275 C C . LEU A 1 172 ? -17.566 -0.858 1.418 1.00 95.31 172 LEU A C 1
ATOM 1277 O O . LEU A 1 172 ? -17.347 -0.672 2.612 1.00 95.31 172 LEU A O 1
ATOM 1281 N N . ALA A 1 173 ? -18.788 -0.737 0.893 1.00 94.69 173 ALA A N 1
ATOM 1282 C CA . ALA A 1 173 ? -19.946 -0.295 1.667 1.00 94.69 173 ALA A CA 1
ATOM 1283 C C . ALA A 1 173 ? -20.292 -1.294 2.781 1.00 94.69 173 ALA A C 1
ATOM 1285 O O . ALA A 1 173 ? -20.484 -0.895 3.929 1.00 94.69 173 ALA A O 1
ATOM 1286 N N . ALA A 1 174 ? -20.287 -2.597 2.485 1.00 95.75 174 ALA A N 1
ATOM 1287 C CA . ALA A 1 174 ? -20.500 -3.624 3.504 1.00 95.75 174 ALA A CA 1
ATOM 1288 C C . ALA A 1 174 ? -19.414 -3.613 4.591 1.00 95.75 174 ALA A C 1
ATOM 1290 O O . ALA A 1 174 ? -19.712 -3.812 5.773 1.00 95.75 174 ALA A O 1
ATOM 1291 N N . VAL A 1 175 ? -18.156 -3.360 4.212 1.00 96.94 175 VAL A N 1
ATOM 1292 C CA . VAL A 1 175 ? -17.050 -3.263 5.175 1.00 96.94 175 VAL A CA 1
ATOM 1293 C C . VAL A 1 175 ? -17.201 -2.020 6.057 1.00 96.94 175 VAL A C 1
ATOM 1295 O O . VAL A 1 175 ? -17.062 -2.134 7.271 1.00 96.94 175 VAL A O 1
ATOM 1298 N N . LEU A 1 176 ? -17.554 -0.866 5.483 1.00 95.19 176 LEU A N 1
ATOM 1299 C CA . LEU A 1 176 ? -17.824 0.367 6.233 1.00 95.19 176 LEU A CA 1
ATOM 1300 C C . LEU A 1 176 ? -18.974 0.190 7.232 1.00 95.19 176 LEU A C 1
ATOM 1302 O O . LEU A 1 176 ? -18.830 0.570 8.392 1.00 95.19 176 LEU A O 1
ATOM 1306 N N . ASN A 1 177 ? -20.064 -0.458 6.814 1.00 95.00 177 ASN A N 1
ATOM 1307 C CA . ASN A 1 177 ? -21.192 -0.775 7.692 1.00 95.00 177 ASN A CA 1
ATOM 1308 C C . ASN A 1 177 ? -20.774 -1.687 8.851 1.00 95.00 177 ASN A C 1
ATOM 1310 O O . ASN A 1 177 ? -21.149 -1.445 9.994 1.00 95.00 177 ASN A O 1
ATOM 1314 N N . THR A 1 178 ? -19.961 -2.710 8.572 1.00 95.25 178 THR A N 1
ATOM 1315 C CA . THR A 1 178 ? -19.450 -3.611 9.617 1.00 95.25 178 THR A CA 1
ATOM 1316 C C . THR A 1 178 ? -18.529 -2.876 10.590 1.00 95.25 178 THR A C 1
ATOM 1318 O O . THR A 1 178 ? -18.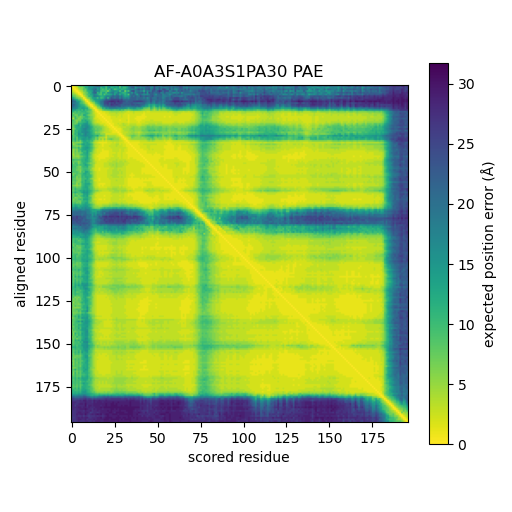589 -3.109 11.792 1.00 95.25 178 THR A O 1
ATOM 1321 N N . ALA A 1 179 ? -17.710 -1.957 10.078 1.00 94.00 179 ALA A N 1
ATOM 1322 C CA . ALA A 1 179 ? -16.836 -1.102 10.873 1.00 94.00 179 ALA A CA 1
ATOM 1323 C C . ALA A 1 179 ? -17.586 0.026 11.609 1.00 94.00 179 ALA A C 1
ATOM 1325 O O . ALA A 1 179 ? -16.949 0.790 12.329 1.00 94.00 179 ALA A O 1
ATOM 1326 N N . GLN A 1 180 ? -18.903 0.170 11.398 1.00 92.50 180 GLN A N 1
ATOM 1327 C CA . GLN A 1 180 ? -19.726 1.278 11.905 1.00 92.50 180 GLN A CA 1
ATOM 1328 C C . GLN A 1 180 ? -19.183 2.665 11.513 1.00 92.50 180 GLN A C 1
ATOM 1330 O O . GLN A 1 180 ? -19.367 3.663 12.209 1.00 92.50 180 GLN A O 1
ATOM 1335 N N . ILE A 1 181 ? -18.508 2.748 10.366 1.00 81.94 181 ILE A N 1
ATOM 1336 C CA . ILE A 1 181 ? -17.975 3.996 9.827 1.00 81.94 181 ILE A CA 1
ATOM 1337 C C . ILE A 1 181 ? -18.992 4.555 8.831 1.00 81.94 181 ILE A C 1
ATOM 1339 O O . ILE A 1 181 ? -19.181 3.998 7.755 1.00 81.94 181 ILE A O 1
ATOM 1343 N N . GLY A 1 182 ? -19.607 5.690 9.172 1.00 65.44 182 GLY A N 1
ATOM 1344 C CA . GLY A 1 182 ? -20.591 6.380 8.322 1.00 65.44 182 GLY A CA 1
ATOM 1345 C C . GLY A 1 182 ? -22.020 6.364 8.869 1.00 65.44 182 GLY A C 1
ATOM 1346 O O . GLY A 1 182 ? -22.849 7.141 8.408 1.00 65.44 182 GLY A O 1
ATOM 1347 N N . SER A 1 183 ? -22.295 5.572 9.906 1.00 46.62 183 SER A N 1
ATOM 1348 C CA . SER A 1 183 ? -23.508 5.660 10.723 1.00 46.62 183 SER A CA 1
ATOM 1349 C C . SER A 1 183 ? -23.261 6.581 11.918 1.00 46.62 183 SER A C 1
ATOM 1351 O O . SER A 1 183 ? -23.154 6.131 13.055 1.00 46.62 183 SER A O 1
ATOM 1353 N N . ALA A 1 184 ? -23.134 7.884 11.664 1.00 42.75 184 ALA A N 1
ATOM 1354 C CA . ALA A 1 184 ? -23.431 8.841 12.717 1.00 42.75 184 ALA A CA 1
ATOM 1355 C C . ALA A 1 184 ? -24.951 8.797 12.919 1.00 42.75 184 ALA A C 1
ATOM 1357 O O . ALA A 1 184 ? -25.698 9.422 12.166 1.00 42.75 184 ALA A O 1
ATOM 1358 N N . GLU A 1 185 ? -25.425 8.055 13.921 1.00 43.03 185 GLU A N 1
ATOM 1359 C CA . GLU A 1 185 ? -26.607 8.540 14.623 1.00 43.03 185 GLU A CA 1
ATOM 1360 C C . GLU A 1 185 ? -26.264 9.967 15.037 1.00 43.03 185 GLU A C 1
ATOM 1362 O O . GLU A 1 185 ? -25.287 10.207 15.747 1.00 43.03 185 GLU A O 1
ATOM 1367 N N . ALA A 1 186 ? -27.000 10.929 14.489 1.00 41.94 186 ALA A N 1
ATOM 1368 C CA . ALA A 1 186 ? -26.949 12.293 14.957 1.00 41.94 186 ALA A CA 1
ATOM 1369 C C . ALA A 1 186 ? -27.368 12.256 16.426 1.00 41.94 186 ALA A C 1
ATOM 1371 O O . ALA A 1 186 ? -28.561 12.258 16.733 1.00 41.94 186 ALA A O 1
ATOM 1372 N N . THR A 1 187 ? -26.396 12.185 17.334 1.00 43.44 187 THR A N 1
ATOM 1373 C CA . THR A 1 187 ? -26.616 12.509 18.732 1.00 43.44 187 THR A CA 1
ATOM 1374 C C . THR A 1 187 ? -27.119 13.940 18.706 1.00 43.44 187 THR A C 1
ATOM 1376 O O . THR A 1 187 ? -26.352 14.876 18.471 1.00 43.44 187 THR A O 1
ATOM 1379 N N . LYS A 1 188 ? -28.442 14.110 18.821 1.00 42.69 188 LYS A N 1
ATOM 1380 C CA . LYS A 1 188 ? -29.034 15.420 19.059 1.00 42.69 188 LYS A CA 1
ATOM 1381 C C . LYS A 1 188 ? -28.251 15.996 20.236 1.00 42.69 188 LYS A C 1
ATOM 1383 O O . LYS A 1 188 ? -28.181 15.312 21.258 1.00 42.69 188 LYS A O 1
ATOM 1388 N N . PRO A 1 189 ? -27.620 17.174 20.112 1.00 45.38 189 PRO A N 1
ATOM 1389 C CA . PRO A 1 189 ? -27.069 17.809 21.290 1.00 45.38 189 PRO A CA 1
ATOM 1390 C C . PRO A 1 189 ? -28.242 17.992 22.253 1.00 45.38 189 PRO A C 1
ATOM 1392 O O . PRO A 1 189 ? -29.227 18.644 21.900 1.00 45.38 189 PRO A O 1
ATOM 1395 N N . GLU A 1 190 ? -28.181 17.352 23.421 1.00 55.06 190 GLU A N 1
ATOM 1396 C CA . GLU A 1 190 ? -29.052 17.724 24.527 1.00 55.06 190 GLU A CA 1
ATOM 1397 C C . GLU A 1 190 ? -28.739 19.188 24.814 1.00 55.06 190 GLU A C 1
ATOM 1399 O O . GLU A 1 190 ? -27.648 19.553 25.258 1.00 55.06 190 GLU A O 1
ATOM 1404 N N . THR A 1 191 ? -29.661 20.058 24.417 1.00 64.56 191 THR A N 1
ATOM 1405 C CA . THR A 1 191 ? -29.582 21.472 24.740 1.00 64.56 191 THR A CA 1
ATOM 1406 C C . THR A 1 191 ? -29.728 21.613 26.248 1.00 64.56 191 THR A C 1
ATOM 1408 O O . THR A 1 191 ? -30.485 20.867 26.868 1.00 64.56 191 THR A O 1
ATOM 1411 N N . LEU A 1 192 ? -29.015 22.582 26.831 1.00 53.00 192 LEU A N 1
ATOM 1412 C CA . LEU A 1 192 ? -28.979 22.850 28.276 1.00 53.00 192 LEU A CA 1
ATOM 1413 C C . LEU A 1 192 ? -30.378 22.960 28.926 1.00 53.00 192 LEU A C 1
ATOM 1415 O O . LEU A 1 192 ? -30.515 22.731 30.122 1.00 53.00 192 LEU A O 1
ATOM 1419 N N . ASP A 1 193 ? -31.408 23.255 28.131 1.00 58.47 193 ASP A N 1
ATOM 1420 C CA . ASP A 1 193 ? -32.818 23.311 28.533 1.00 58.47 193 ASP A CA 1
ATOM 1421 C C . ASP A 1 193 ? -33.421 21.953 28.948 1.00 58.47 193 ASP A C 1
ATOM 1423 O O . ASP A 1 193 ? -34.530 21.918 29.470 1.00 58.47 193 ASP A O 1
ATOM 1427 N N . ALA A 1 194 ? -32.722 20.833 28.732 1.00 55.66 194 ALA A N 1
ATOM 1428 C CA . ALA A 1 194 ? -33.159 19.501 29.162 1.00 55.66 194 ALA A CA 1
ATOM 1429 C C . ALA A 1 194 ? -32.652 19.099 30.565 1.00 55.66 194 ALA A C 1
ATOM 1431 O O . ALA A 1 194 ? -32.956 18.000 31.027 1.00 55.66 194 ALA A O 1
ATOM 1432 N N . MET A 1 195 ? -31.885 19.963 31.246 1.00 50.03 195 MET A N 1
ATOM 1433 C CA . MET A 1 195 ? -31.295 19.692 32.569 1.00 50.03 195 MET A CA 1
ATOM 1434 C C . MET A 1 195 ? -31.810 20.604 33.699 1.00 50.03 195 MET A C 1
ATOM 1436 O O . MET A 1 195 ? -31.145 20.718 34.731 1.00 50.03 195 MET A O 1
ATOM 1440 N N . VAL A 1 196 ? -32.975 21.243 33.537 1.00 45.41 196 VAL A N 1
ATOM 1441 C CA . VAL A 1 196 ? -33.613 22.054 34.594 1.00 45.41 196 VAL A CA 1
ATOM 1442 C C . VAL A 1 196 ? -34.984 21.504 34.954 1.00 45.41 196 VAL A C 1
ATOM 1444 O O . VAL A 1 196 ? -35.787 21.276 34.024 1.00 45.41 196 VAL A O 1
#

Foldseek 3Di:
DAKDWDDDVCPDPGQTDMADDDDPDCVVCPDNDQAFQRAQEAEAAELVSCLDPRNLRNFAEPRYAYQYELDHDDDPVDDDVVVSVVVSVVSLVSNCVRHNVVRYHYDNLQLLLCLPPVGSVLSRLLSVLQCVLVVSDPDDPVRVLVVLVVVVPPSVSSVVSSVLSNVCNVPVPVSCVVSVNPPPPPPPPPDPVVVD